Protein AF-A0A418B687-F1 (afdb_monomer)

Organism: Aphanomyces astaci (NCBI:txid112090)

pLDDT: mean 73.33, std 22.16, range [25.28, 97.5]

Solvent-accessible surface area (backbone atoms only — not comparable to full-atom values): 18758 Å² total; per-residue (Å²): 137,82,84,76,82,76,77,83,59,94,67,87,80,71,78,71,82,73,75,73,91,65,83,50,64,66,65,50,50,54,39,49,60,57,66,42,53,69,62,29,47,70,47,42,60,62,85,50,44,67,60,49,51,54,39,71,69,40,89,39,56,69,50,33,46,32,47,47,26,40,48,21,66,76,70,70,50,61,76,81,51,56,78,42,80,36,60,28,92,91,44,73,93,41,80,30,53,30,59,86,62,84,82,92,77,66,52,79,35,48,36,33,59,49,23,70,78,29,45,77,29,80,49,21,38,34,38,46,48,68,65,49,73,51,51,91,86,48,90,49,53,35,43,53,57,61,65,67,60,52,55,49,49,33,53,46,61,75,68,52,56,46,70,59,53,36,50,54,52,49,48,47,56,48,63,68,45,16,77,79,37,14,65,69,41,32,50,57,49,39,59,43,52,42,37,63,71,69,57,41,92,65,83,80,51,70,69,57,54,30,51,51,48,44,49,75,75,44,30,68,56,50,54,66,47,52,46,78,77,70,62,43,73,65,58,51,54,54,52,52,51,50,52,54,50,50,55,51,52,51,50,55,50,59,76,67,39,84,87,57,55,71,68,59,58,67,68,60,66,78,82,82,66,77,55,71,66,60,44,65,74,53,54,78,62,50,65,76,81,44,63,61,60,56,97,80,43,67,60,83,82,65,63,80,77,71,73,83,83,76,85,76,134

Nearest PDB structures (foldseek):
  3zuk-assembly2_B  TM=8.029E-01  e=4.687E-07  Mycobacterium tuberculosis H37Rv
  6xly-assembly1_A  TM=7.300E-01  e=4.687E-07  Mycobacterium tuberculosis H37Rv
  4cth-assembly1_A-2  TM=7.723E-01  e=1.741E-05  Homo sapiens
  6sh2-assembly1_AAA  TM=7.866E-01  e=3.516E-05  Homo sapiens
  3dwb-assembly1_A  TM=8.130E-01  e=3.045E-04  Homo sapiens

Foldseek 3Di:
DDPDPCPVDPPVPPPDDPPPPDCPPVLCLLLVLLVPQVVQQVCFCVLCVVLLVQLVPDPDLLSNLLSLLLCCLQPVQCLAFDFDFAQDPVGNVDTATATPDDDDDWDKDQLLVVCVLQCSHDRNSNVVSNVDDNHPPDPHIHTDDDVVCRNVRSVCSVPPDSVVSSVSSSVSVLLVCLLVHHPVSLVVNCVPCVCPVVVDPDGDDSSRSSVVVSCVPVVLVVLVVVCVVPPDPVNVVVVVVVVVVVVVVVLVCLVPDPVDDPVRSVPDDDDPDPDVVVCSVVPDPSCVVCVQVPPPDDRPSSPPPDDDDDDDD

Mean predicted aligned error: 12.96 Å

Radius of gyration: 24.86 Å; Cα contacts (8 Å, |Δi|>4): 267; chains: 1; bounding box: 64×50×71 Å

Secondary structure (DSSP, 8-state):
---------TTTT-------SS--HHHHHHHHHHH-HHHHHHHTTGGGHHHHHHHHT--SHHHHHHHHHHHHHHH---SS--EEEEE-SS-TTSEEEEES--SS--EEEEHHHHHHH-TTTTSHHHHHHHT---STT---EEEE--HHHHHHHHHHHHHS-HHHHHHHHHHHHHHHHGGGS-HHHHHHHHHHIIIIIS--SSPPPHHHHHHHHHHHHHHHHHHHHHHHHH--HHHHHHHHHHHHHHHHHHHHHHHH-TTS-HHHHHH-----SPPHHHHHHS---HHHH-GGGSTT---GGGGGG--------

Sequence (313 aa):
MGMECACKDTTCLLLRYSTPNTKVPKLTEFYDACMDTDTLDTLGLAPIEDHLKAICSANTTVEAIFRGATISKATGVPLFVELSPLPNAVNYTRTALLQEAAFSDNVPYPLSVANASYPLGLLGLPLQAFGFDVCEGSNIIVLLDDHYYLDFSEGCLRSMPVDVLKTMIEYKVLDFNARYLSTPFVKARSAFYDMVIEGLKELPSRATICRFQVETSIGELLGTYYPKEVWTADIAACAELLVLALKAAFKTGLESAGWLDDATRTNFQPPRAPHPLREILNPTPAAALYPSLTEHHLPTTLKVSQPPHTSQD

InterPro domains:
  IPR008753 Peptidase M13, N-terminal domain [PF05649] (140-267)
  IPR024079 Metallopeptidase, catalytic domain superfamily [G3DSA:3.40.390.10] (231-267)
  IPR042089 Peptidase M13, domain 2 [G3DSA:1.10.1380.10] (15-102)
  IPR042089 Peptidase M13, domain 2 [G3DSA:1.10.1380.10] (142-230)

Structure (mmCIF, N/CA/C/O backbone):
data_AF-A0A418B687-F1
#
_entry.id   AF-A0A418B687-F1
#
loop_
_atom_site.group_PDB
_atom_site.id
_atom_site.type_symbol
_atom_site.label_atom_id
_atom_site.label_alt_id
_atom_site.label_comp_id
_atom_site.label_asym_id
_atom_site.label_entity_id
_atom_site.label_seq_id
_atom_site.pdbx_PDB_ins_code
_atom_site.Cartn_x
_atom_site.Cartn_y
_atom_site.Cartn_z
_atom_site.occupancy
_atom_site.B_iso_or_equiv
_atom_site.auth_seq_id
_atom_site.auth_comp_id
_atom_site.auth_asym_id
_atom_site.auth_atom_id
_atom_site.pdbx_PDB_model_num
ATOM 1 N N . MET A 1 1 ? -28.042 -5.179 39.597 1.00 32.91 1 MET A N 1
ATOM 2 C CA . MET A 1 1 ? -28.876 -4.097 39.034 1.00 32.91 1 MET A CA 1
ATOM 3 C C . MET A 1 1 ? -28.370 -3.893 37.615 1.00 32.91 1 MET A C 1
ATOM 5 O O . MET A 1 1 ? -27.276 -3.378 37.446 1.00 32.91 1 MET A O 1
ATOM 9 N N . GLY A 1 2 ? -29.029 -4.528 36.643 1.00 28.75 2 GLY A N 1
ATOM 10 C CA . GLY A 1 2 ? -28.517 -4.672 35.278 1.00 28.75 2 GLY A CA 1
ATOM 11 C C . GLY A 1 2 ? -28.668 -3.384 34.476 1.00 28.75 2 GLY A C 1
ATOM 12 O O . GLY A 1 2 ? -29.746 -2.798 34.467 1.00 28.75 2 GLY A O 1
ATOM 13 N N . MET A 1 3 ? -27.597 -2.951 33.812 1.00 26.64 3 MET A N 1
ATOM 14 C CA . MET A 1 3 ? -27.676 -1.951 32.748 1.00 26.64 3 MET A CA 1
ATOM 15 C C . MET A 1 3 ? -28.031 -2.679 31.451 1.00 26.64 3 MET A C 1
ATOM 17 O O . MET A 1 3 ? -27.158 -3.148 30.727 1.00 26.64 3 MET A O 1
ATOM 21 N N . GLU A 1 4 ? -29.329 -2.806 31.182 1.00 25.53 4 GLU A N 1
ATOM 22 C CA . GLU A 1 4 ? -29.818 -3.030 29.822 1.00 25.53 4 GLU A CA 1
ATOM 23 C C . GLU A 1 4 ? -29.545 -1.753 29.017 1.00 25.53 4 GLU A C 1
ATOM 25 O O . GLU A 1 4 ? -30.217 -0.737 29.196 1.00 25.53 4 GLU A O 1
ATOM 30 N N . CYS A 1 5 ? -28.559 -1.792 28.118 1.00 26.84 5 CYS A N 1
ATOM 31 C CA . CYS A 1 5 ? -28.544 -0.876 26.981 1.00 26.84 5 CYS A CA 1
ATOM 32 C C . CYS A 1 5 ? -29.723 -1.264 26.086 1.00 26.84 5 CYS A C 1
ATOM 34 O O . CYS A 1 5 ? -29.631 -2.190 25.283 1.00 26.84 5 CYS A O 1
ATOM 36 N N . ALA A 1 6 ? -30.860 -0.600 26.271 1.00 31.31 6 ALA A N 1
ATOM 37 C CA . ALA A 1 6 ? -32.042 -0.797 25.450 1.00 31.31 6 ALA A CA 1
ATOM 38 C C . ALA A 1 6 ? -31.849 -0.166 24.057 1.00 31.31 6 ALA A C 1
ATOM 40 O O . ALA A 1 6 ? -32.504 0.811 23.717 1.00 31.31 6 ALA A O 1
ATOM 41 N N . CYS A 1 7 ? -31.002 -0.763 23.215 1.00 30.56 7 CYS A N 1
ATOM 42 C CA . CYS A 1 7 ? -31.186 -0.693 21.763 1.00 30.56 7 CYS A CA 1
ATOM 43 C C . CYS A 1 7 ? -32.326 -1.657 21.410 1.00 30.56 7 CYS A C 1
ATOM 45 O O . CYS A 1 7 ? -32.096 -2.789 20.994 1.00 30.56 7 CYS A O 1
ATOM 47 N N . LYS A 1 8 ? -33.567 -1.245 21.694 1.00 31.16 8 LYS A N 1
ATOM 48 C CA . LYS A 1 8 ? -34.760 -2.100 21.580 1.00 31.16 8 LYS A CA 1
ATOM 49 C C . LYS A 1 8 ? -35.385 -2.150 20.185 1.00 31.16 8 LYS A C 1
ATOM 51 O O . LYS A 1 8 ? -36.409 -2.802 20.033 1.00 31.16 8 LYS A O 1
ATOM 56 N N . ASP A 1 9 ? -34.760 -1.545 19.181 1.00 31.44 9 ASP A N 1
ATOM 57 C CA . ASP A 1 9 ? -35.203 -1.660 17.795 1.00 31.44 9 ASP A CA 1
ATOM 58 C C . ASP A 1 9 ? -34.081 -2.199 16.908 1.00 31.44 9 ASP A C 1
ATOM 60 O O . ASP A 1 9 ? -33.090 -1.532 16.614 1.00 31.44 9 ASP A O 1
ATOM 64 N N . THR A 1 10 ? -34.290 -3.416 16.413 1.00 32.34 10 THR A N 1
ATOM 65 C CA . THR A 1 10 ? -33.532 -4.106 15.353 1.00 32.34 10 THR A CA 1
ATOM 66 C C . THR A 1 10 ? -33.552 -3.381 13.993 1.00 32.34 10 THR A C 1
ATOM 68 O O . THR A 1 10 ? -33.194 -3.958 12.970 1.00 32.34 10 THR A O 1
ATOM 71 N N . THR A 1 11 ? -33.949 -2.109 13.956 1.00 30.12 11 THR A N 1
ATOM 72 C CA . THR A 1 11 ? -34.046 -1.276 12.749 1.00 30.12 11 THR A CA 1
ATOM 73 C C . THR A 1 11 ? -32.735 -0.538 12.436 1.00 30.12 11 THR A C 1
ATOM 75 O O . THR A 1 11 ? -32.597 0.061 11.369 1.00 30.12 11 THR A O 1
ATOM 78 N N . CYS A 1 12 ? -31.722 -0.631 13.304 1.00 31.03 12 CYS A N 1
ATOM 79 C CA . CYS A 1 12 ? -30.358 -0.173 13.024 1.00 31.03 12 CYS A CA 1
ATOM 80 C C . CYS A 1 12 ? -29.601 -1.172 12.138 1.00 31.03 12 CYS A C 1
ATOM 82 O O . CYS A 1 12 ? -28.657 -1.791 12.605 1.00 31.03 12 CYS A O 1
ATOM 84 N N . LEU A 1 13 ? -30.022 -1.371 10.885 1.00 28.59 13 LEU A N 1
ATOM 85 C CA . LEU A 1 13 ? -29.169 -1.932 9.813 1.00 28.59 13 LEU A CA 1
ATOM 86 C C . LEU A 1 13 ? -29.767 -1.787 8.402 1.00 28.59 13 LEU A C 1
ATOM 88 O O . LEU A 1 13 ? -29.311 -2.426 7.459 1.00 28.59 13 LEU A O 1
ATOM 92 N N . LEU A 1 14 ? -30.759 -0.913 8.220 1.00 26.50 14 LEU A N 1
ATOM 93 C CA . LEU A 1 14 ? -31.218 -0.493 6.895 1.00 26.50 14 LEU A CA 1
ATOM 94 C C . LEU A 1 14 ? -31.165 1.030 6.795 1.00 26.50 14 LEU A C 1
ATOM 96 O O . LEU A 1 14 ? -32.172 1.696 6.555 1.00 26.50 14 LEU A O 1
ATOM 100 N N . LEU A 1 15 ? -29.970 1.596 6.976 1.00 26.47 15 LEU A N 1
ATOM 101 C CA . LEU A 1 15 ? -29.717 2.958 6.526 1.00 26.47 15 LEU A CA 1
ATOM 102 C C . LEU A 1 15 ? -29.696 2.927 4.999 1.00 26.47 15 LEU A C 1
ATOM 104 O O . LEU A 1 15 ? -28.691 2.616 4.363 1.00 26.47 15 LEU A O 1
ATOM 108 N N . ARG A 1 16 ? -30.864 3.214 4.414 1.00 27.11 16 ARG A N 1
ATOM 109 C CA . ARG A 1 16 ? -30.972 3.689 3.037 1.00 27.11 16 ARG A CA 1
ATOM 110 C C . ARG A 1 16 ? -29.909 4.765 2.862 1.00 27.11 16 ARG A C 1
ATOM 112 O O . ARG A 1 16 ? -29.930 5.751 3.593 1.00 27.11 16 ARG A O 1
ATOM 119 N N . TYR A 1 17 ? -28.991 4.532 1.931 1.00 33.62 17 TYR A N 1
ATOM 120 C CA . TYR A 1 17 ? -27.972 5.483 1.517 1.00 33.62 17 TYR A CA 1
ATOM 121 C C . TYR A 1 17 ? -28.634 6.835 1.237 1.00 33.62 17 TYR A C 1
ATOM 123 O O . TYR A 1 17 ? -29.258 7.036 0.197 1.00 33.62 17 TYR A O 1
ATOM 131 N N . SER A 1 18 ? -28.534 7.742 2.206 1.00 29.67 18 SER A N 1
ATOM 132 C CA . SER A 1 18 ? -28.733 9.161 1.980 1.00 29.67 18 SER A CA 1
ATOM 133 C C . SER A 1 18 ? -27.598 9.574 1.058 1.00 29.67 18 SER A C 1
ATOM 135 O O . SER A 1 18 ? -26.435 9.569 1.457 1.00 29.67 18 SER A O 1
ATOM 137 N N . THR A 1 19 ? -27.912 9.834 -0.209 1.00 30.39 19 THR A N 1
ATOM 138 C CA . THR A 1 19 ? -27.014 10.573 -1.092 1.00 30.39 19 THR A CA 1
ATOM 139 C C . THR A 1 19 ? -26.719 11.903 -0.399 1.00 30.39 19 THR A C 1
ATOM 141 O O . THR A 1 19 ? -27.671 12.665 -0.197 1.00 30.39 19 THR A O 1
ATOM 144 N N . PRO A 1 20 ? -25.467 12.195 -0.003 1.00 40.59 20 PRO A N 1
ATOM 145 C CA . PRO A 1 20 ? -25.157 13.445 0.672 1.00 40.59 20 PRO A CA 1
ATOM 146 C C . PRO A 1 20 ? -25.507 14.587 -0.282 1.00 40.59 20 PRO A C 1
ATOM 148 O O . PRO A 1 20 ? -24.874 14.754 -1.321 1.00 40.59 20 PRO A O 1
ATOM 151 N N . ASN A 1 21 ? -26.543 15.363 0.039 1.00 35.88 21 ASN A N 1
ATOM 152 C CA . ASN A 1 21 ? -26.942 16.530 -0.755 1.00 35.88 21 ASN A CA 1
ATOM 153 C C . ASN A 1 21 ? -26.096 17.774 -0.416 1.00 35.88 21 ASN A C 1
ATOM 155 O O . ASN A 1 21 ? -26.491 18.916 -0.634 1.00 35.88 21 ASN A O 1
ATOM 159 N N . THR A 1 22 ? -24.902 17.548 0.118 1.00 42.94 22 THR A N 1
ATOM 160 C CA . THR A 1 22 ? -23.839 18.522 0.325 1.00 42.94 22 THR A CA 1
ATOM 161 C C . THR A 1 22 ? -22.682 18.061 -0.543 1.00 42.94 22 THR A C 1
ATOM 163 O O . THR A 1 22 ? -21.876 17.227 -0.142 1.00 42.94 22 THR A O 1
ATOM 166 N N . LYS A 1 23 ? -22.624 18.574 -1.779 1.00 46.78 23 LYS A N 1
ATOM 167 C CA . LYS A 1 23 ? -21.491 18.345 -2.680 1.00 46.78 23 LYS A CA 1
ATOM 168 C C . LYS A 1 23 ? -20.221 18.799 -1.969 1.00 46.78 23 LYS A C 1
ATOM 170 O O . LYS A 1 23 ? -19.967 19.995 -1.864 1.00 46.78 23 LYS A O 1
ATOM 175 N N . VAL A 1 24 ? -19.438 17.850 -1.472 1.00 64.69 24 VAL A N 1
ATOM 176 C CA . VAL A 1 24 ? -18.034 18.071 -1.139 1.00 64.69 24 VAL A CA 1
ATOM 177 C C . VAL A 1 24 ? -17.304 17.880 -2.460 1.00 64.69 24 VAL A C 1
ATOM 179 O O . VAL A 1 24 ? -17.151 16.723 -2.869 1.00 64.69 24 VAL A O 1
ATOM 182 N N . PRO A 1 25 ? -16.932 18.962 -3.173 1.00 68.75 25 PRO A N 1
ATOM 183 C CA . PRO A 1 25 ? -16.649 18.878 -4.606 1.00 68.75 25 PRO A CA 1
ATOM 184 C C . PRO A 1 25 ? -15.595 17.817 -4.918 1.00 68.75 25 PRO A C 1
ATOM 186 O O . PRO A 1 25 ? -15.846 16.923 -5.706 1.00 68.75 25 PRO A O 1
ATOM 189 N N . LYS A 1 26 ? -14.513 17.771 -4.136 1.00 75.62 26 LYS A N 1
ATOM 190 C CA . LYS A 1 26 ? -13.405 16.822 -4.324 1.00 75.62 26 LYS A CA 1
ATOM 191 C C . LYS A 1 26 ? -13.723 15.361 -4.013 1.00 75.62 26 LYS A C 1
ATOM 193 O O . LYS A 1 26 ? -13.209 14.488 -4.697 1.00 75.62 26 LYS A O 1
ATOM 198 N N . LEU A 1 27 ? -14.532 15.077 -2.984 1.00 81.38 27 LEU A N 1
ATOM 199 C CA . LEU A 1 27 ? -14.950 13.694 -2.694 1.00 81.38 27 LEU A CA 1
ATOM 200 C C . LEU A 1 27 ? -15.840 13.174 -3.824 1.00 81.38 27 LEU A C 1
ATOM 202 O O . LEU A 1 27 ? -15.701 12.031 -4.248 1.00 81.38 27 LEU A O 1
ATOM 206 N N . THR A 1 28 ? -16.732 14.041 -4.309 1.00 82.69 28 THR A N 1
ATOM 207 C CA . THR A 1 28 ? -17.665 13.723 -5.393 1.00 82.69 28 THR A CA 1
ATOM 208 C C . THR A 1 28 ? -16.907 13.551 -6.706 1.00 82.69 28 THR A C 1
ATOM 210 O O . THR A 1 28 ? -17.025 12.511 -7.330 1.00 82.69 28 THR A O 1
ATOM 213 N N . GLU A 1 29 ? -16.040 14.499 -7.065 1.00 87.62 29 GLU A N 1
ATOM 214 C CA . GLU A 1 29 ? -15.184 14.439 -8.257 1.00 87.62 29 GLU A CA 1
ATOM 215 C C . GLU A 1 29 ? -14.291 13.194 -8.270 1.00 87.62 29 GLU A C 1
ATOM 217 O O . GLU A 1 29 ? -14.196 12.525 -9.295 1.00 87.62 29 GLU A O 1
ATOM 222 N N . PHE A 1 30 ? -13.660 12.846 -7.141 1.00 87.38 30 PHE A N 1
ATOM 223 C CA . PHE A 1 30 ? -12.819 11.651 -7.055 1.00 87.38 30 PHE A CA 1
ATOM 224 C C . PHE A 1 30 ? -13.638 10.364 -7.220 1.00 87.38 30 PHE A C 1
ATOM 226 O O . PHE A 1 30 ? -13.237 9.458 -7.952 1.00 87.38 30 PHE A O 1
ATOM 233 N N . TYR A 1 31 ? -14.802 10.281 -6.567 1.00 89.62 31 TYR A N 1
ATOM 234 C CA . TYR A 1 31 ? -15.695 9.135 -6.714 1.00 89.62 31 TYR A CA 1
ATOM 235 C C . TYR A 1 31 ? -16.234 9.018 -8.146 1.00 89.62 31 TYR A C 1
ATOM 237 O O . TYR A 1 31 ? -16.200 7.931 -8.719 1.00 89.62 31 TYR A O 1
ATOM 245 N N . ASP A 1 32 ? -16.674 10.126 -8.741 1.00 92.38 32 ASP A N 1
ATOM 246 C CA . ASP A 1 32 ? -17.221 10.176 -10.098 1.00 92.38 32 ASP A CA 1
ATOM 247 C C . ASP A 1 32 ? -16.156 9.820 -11.145 1.00 92.38 32 ASP A C 1
ATOM 249 O O . ASP A 1 32 ? -16.437 9.038 -12.051 1.00 92.38 32 ASP A O 1
ATOM 253 N N . ALA A 1 33 ? -14.912 10.284 -10.973 1.00 91.69 33 ALA A N 1
ATOM 254 C CA . ALA A 1 33 ? -13.783 9.884 -11.816 1.00 91.69 33 ALA A CA 1
ATOM 255 C C . ALA A 1 33 ? -13.507 8.375 -11.735 1.00 91.69 33 ALA A C 1
ATOM 257 O O . ALA A 1 33 ? -13.193 7.743 -12.741 1.00 91.69 33 ALA A O 1
ATOM 258 N N . CYS A 1 34 ? -13.664 7.770 -10.554 1.00 93.06 34 CYS A N 1
ATOM 259 C CA . CYS A 1 34 ? -13.617 6.318 -10.442 1.00 93.06 34 CYS A CA 1
ATOM 260 C C . CYS A 1 34 ? -14.836 5.658 -11.105 1.00 93.06 34 CYS A C 1
ATOM 262 O O . CYS A 1 34 ? -14.704 4.593 -11.700 1.00 93.06 34 CYS A O 1
ATOM 264 N N . MET A 1 35 ? -16.031 6.233 -11.038 1.00 94.38 35 MET A N 1
ATOM 265 C CA . MET A 1 35 ? -17.219 5.625 -11.644 1.00 94.38 35 MET A CA 1
ATOM 266 C C . MET A 1 35 ? -17.221 5.672 -13.181 1.00 94.38 35 MET A C 1
ATOM 268 O O . MET A 1 35 ? -17.840 4.799 -13.790 1.00 94.38 35 MET A O 1
ATOM 272 N N . ASP A 1 36 ? -16.520 6.628 -13.799 1.00 95.56 36 ASP A N 1
ATOM 273 C CA . ASP A 1 36 ? -16.405 6.791 -15.255 1.00 95.56 36 ASP A CA 1
ATOM 274 C C . ASP A 1 36 ? -15.486 5.734 -15.902 1.00 95.56 36 ASP A C 1
ATOM 276 O O . ASP A 1 36 ? -14.316 5.963 -16.223 1.00 95.56 36 ASP A O 1
ATOM 280 N N . THR A 1 37 ? -16.023 4.526 -16.084 1.00 95.31 37 THR A N 1
ATOM 281 C CA . THR A 1 37 ? -15.293 3.422 -16.720 1.00 95.31 37 THR A CA 1
ATOM 282 C C . THR A 1 37 ? -15.051 3.638 -18.206 1.00 95.31 37 THR A C 1
ATOM 284 O O . THR A 1 37 ? -14.077 3.100 -18.716 1.00 95.31 37 THR A O 1
ATOM 287 N N . ASP A 1 38 ? -15.881 4.422 -18.896 1.00 97.06 38 ASP A N 1
ATOM 288 C CA . ASP A 1 38 ? -15.735 4.656 -20.337 1.00 97.06 38 ASP A CA 1
ATOM 289 C C . ASP A 1 38 ? -14.466 5.471 -20.622 1.00 97.06 38 ASP A C 1
ATOM 291 O O . ASP A 1 38 ? -13.666 5.115 -21.497 1.00 97.06 38 ASP A O 1
ATOM 295 N N . THR A 1 39 ? -14.222 6.519 -19.827 1.00 95.56 39 THR A N 1
ATOM 296 C CA . THR A 1 39 ? -12.973 7.288 -19.897 1.00 95.56 39 THR A CA 1
ATOM 297 C C . THR A 1 39 ? -11.771 6.428 -19.510 1.00 95.56 39 THR A C 1
ATOM 299 O O . THR A 1 39 ? -10.759 6.433 -20.213 1.00 95.56 39 THR A O 1
ATOM 302 N N . LEU A 1 40 ? -11.865 5.641 -18.433 1.00 94.62 40 LEU A N 1
ATOM 303 C CA . LEU A 1 40 ? -10.762 4.776 -17.992 1.00 94.62 40 LEU A CA 1
ATOM 304 C C . LEU A 1 40 ? -10.425 3.677 -19.006 1.00 94.62 40 LEU A C 1
ATOM 306 O O . LEU A 1 40 ? -9.250 3.398 -19.244 1.00 94.62 40 LEU A O 1
ATOM 310 N N . ASP A 1 41 ? -11.437 3.084 -19.637 1.00 96.62 41 ASP A N 1
ATOM 311 C CA . ASP A 1 41 ? -11.266 2.085 -20.691 1.00 96.62 41 ASP A CA 1
ATOM 312 C C . ASP A 1 41 ? -10.654 2.698 -21.952 1.00 96.62 41 ASP A C 1
ATOM 314 O O . ASP A 1 41 ? -9.801 2.070 -22.581 1.00 96.62 41 ASP A O 1
ATOM 318 N N . THR A 1 42 ? -11.010 3.947 -22.268 1.00 97.50 42 THR A N 1
ATOM 319 C CA . THR A 1 42 ? -10.399 4.713 -23.363 1.00 97.50 42 THR A CA 1
ATOM 320 C C . THR A 1 42 ? -8.926 5.028 -23.090 1.00 97.50 42 THR A C 1
ATOM 322 O O . THR A 1 42 ? -8.096 4.925 -23.993 1.00 97.50 42 THR A O 1
ATOM 325 N N . LEU A 1 43 ? -8.578 5.397 -21.853 1.00 95.44 43 LEU A N 1
ATOM 326 C CA . LEU A 1 43 ? -7.204 5.734 -21.467 1.00 95.44 43 LEU A CA 1
ATOM 327 C C . LEU A 1 43 ? -6.300 4.501 -21.336 1.00 95.44 43 LEU A C 1
ATOM 329 O O . LEU A 1 43 ? -5.102 4.582 -21.617 1.00 95.44 43 LEU A O 1
ATOM 333 N N . GLY A 1 44 ? -6.843 3.357 -20.914 1.00 94.25 44 GLY A N 1
ATOM 334 C CA . GLY A 1 44 ? -6.085 2.116 -20.784 1.00 94.25 44 GLY A CA 1
ATOM 335 C C . GLY A 1 44 ? -4.863 2.270 -19.874 1.00 94.25 44 GLY A C 1
ATOM 336 O O . GLY A 1 44 ? -4.998 2.526 -18.681 1.00 94.25 44 GLY A O 1
ATOM 337 N N . LEU A 1 45 ? -3.666 2.095 -20.445 1.00 93.19 45 LEU A N 1
ATOM 338 C CA . LEU A 1 45 ? -2.374 2.221 -19.752 1.00 93.19 45 LEU A CA 1
ATOM 339 C C . LEU A 1 45 ? -1.740 3.613 -19.843 1.00 93.19 45 LEU A C 1
ATOM 341 O O . LEU A 1 45 ? -0.732 3.851 -19.174 1.00 93.19 45 LEU A O 1
ATOM 345 N N . ALA A 1 46 ? -2.305 4.524 -20.641 1.00 95.50 46 ALA A N 1
ATOM 346 C CA . ALA A 1 46 ? -1.717 5.837 -20.900 1.00 95.50 46 ALA A CA 1
ATOM 347 C C . ALA A 1 46 ? -1.292 6.596 -19.622 1.00 95.50 46 ALA A C 1
ATOM 349 O O . ALA A 1 46 ? -0.197 7.160 -19.629 1.00 95.50 46 ALA A O 1
ATOM 350 N N . PRO A 1 47 ? -2.046 6.565 -18.496 1.00 91.94 47 PRO A N 1
ATOM 351 C CA . PRO A 1 47 ? -1.660 7.288 -17.279 1.00 91.94 47 PRO A CA 1
ATOM 352 C C . PRO A 1 47 ? -0.331 6.854 -16.644 1.00 91.94 47 PRO A C 1
ATOM 354 O O . PRO A 1 47 ? 0.257 7.625 -15.889 1.00 91.94 47 PRO A O 1
ATOM 357 N N . ILE A 1 48 ? 0.141 5.632 -16.916 1.00 92.62 48 ILE A N 1
ATOM 358 C CA . ILE A 1 48 ? 1.386 5.089 -16.346 1.00 92.62 48 ILE A CA 1
ATOM 359 C C . ILE A 1 48 ? 2.413 4.698 -17.410 1.00 92.62 48 ILE A C 1
ATOM 361 O O . ILE A 1 48 ? 3.490 4.211 -17.072 1.00 92.62 48 ILE A O 1
ATOM 365 N N . GLU A 1 49 ? 2.117 4.913 -18.691 1.00 94.06 49 GLU A N 1
ATOM 366 C CA . GLU A 1 49 ? 2.948 4.442 -19.800 1.00 94.06 49 GLU A CA 1
ATOM 367 C C . GLU A 1 49 ? 4.378 4.999 -19.731 1.00 94.06 49 GLU A C 1
ATOM 369 O O . GLU A 1 49 ? 5.345 4.267 -19.942 1.00 94.06 49 GLU A O 1
ATOM 374 N N . ASP A 1 50 ? 4.532 6.269 -19.354 1.00 95.00 50 ASP A N 1
ATOM 375 C CA . ASP A 1 50 ? 5.845 6.898 -19.196 1.00 95.00 50 ASP A CA 1
ATOM 376 C C . ASP A 1 50 ? 6.649 6.296 -18.036 1.00 95.00 50 ASP A C 1
ATOM 378 O O . ASP A 1 50 ? 7.871 6.149 -18.134 1.00 95.00 50 ASP A O 1
ATOM 382 N N . HIS A 1 51 ? 5.981 5.882 -16.955 1.00 93.38 51 HIS A N 1
ATOM 383 C CA . HIS A 1 51 ? 6.624 5.172 -15.850 1.00 93.38 51 HIS A CA 1
ATOM 384 C C . HIS A 1 51 ? 7.123 3.794 -16.294 1.00 93.38 51 HIS A C 1
ATOM 386 O O . HIS A 1 51 ? 8.265 3.435 -16.000 1.00 93.38 51 HIS A O 1
ATOM 392 N N . LEU A 1 52 ? 6.313 3.059 -17.060 1.00 94.62 52 LEU A N 1
ATOM 393 C CA . LEU A 1 52 ? 6.699 1.760 -17.614 1.00 94.62 52 LEU A CA 1
ATOM 394 C C . LEU A 1 52 ? 7.886 1.907 -18.576 1.00 94.62 52 LEU A C 1
ATOM 396 O O . LEU A 1 52 ? 8.906 1.243 -18.403 1.00 94.62 52 LEU A O 1
ATOM 400 N N . LYS A 1 53 ? 7.827 2.865 -19.512 1.00 95.75 53 LYS A N 1
ATOM 401 C CA . LYS A 1 53 ? 8.940 3.178 -20.429 1.00 95.75 53 LYS A CA 1
ATOM 402 C C . LYS A 1 53 ? 10.220 3.535 -19.680 1.00 95.75 53 LYS A C 1
ATOM 404 O O . LYS A 1 53 ? 11.299 3.068 -20.054 1.00 95.75 53 LYS A O 1
ATOM 409 N N . ALA A 1 54 ? 10.116 4.331 -18.613 1.00 94.56 54 ALA A N 1
ATOM 410 C CA . ALA A 1 54 ? 11.261 4.669 -17.781 1.00 94.56 54 ALA A CA 1
ATOM 411 C C . ALA A 1 54 ? 11.901 3.403 -17.191 1.00 94.56 54 ALA A C 1
ATOM 413 O O . ALA A 1 54 ? 13.109 3.225 -17.347 1.00 94.56 54 ALA A O 1
ATOM 414 N N . ILE A 1 55 ? 11.115 2.500 -16.597 1.00 94.06 55 ILE A N 1
ATOM 415 C CA . ILE A 1 55 ? 11.614 1.228 -16.044 1.00 94.06 55 ILE A CA 1
ATOM 416 C C . ILE A 1 55 ? 12.274 0.377 -17.135 1.00 94.06 55 ILE A C 1
ATOM 418 O O . ILE A 1 55 ? 13.407 -0.077 -16.962 1.00 94.06 55 ILE A O 1
ATOM 422 N N . CYS A 1 56 ? 11.616 0.210 -18.287 1.00 94.44 56 CYS A N 1
ATOM 423 C CA . CYS A 1 56 ? 12.136 -0.592 -19.395 1.00 94.44 56 CYS A CA 1
ATOM 424 C C . CYS A 1 56 ? 13.469 -0.059 -19.941 1.00 94.44 56 CYS A C 1
ATOM 426 O O . CYS A 1 56 ? 14.303 -0.853 -20.379 1.00 94.44 56 CYS A O 1
ATOM 428 N N . SER A 1 57 ? 13.689 1.259 -19.891 1.00 95.81 57 SER A N 1
ATOM 429 C CA . SER A 1 57 ? 14.922 1.897 -20.372 1.00 95.81 57 SER A CA 1
ATOM 430 C C . SER A 1 57 ? 16.139 1.714 -19.457 1.00 95.81 57 SER A C 1
ATOM 432 O O . SER A 1 57 ? 17.250 2.043 -19.867 1.00 95.81 57 SER A O 1
ATOM 434 N N . ALA A 1 58 ? 15.955 1.185 -18.241 1.00 95.94 58 ALA A N 1
ATOM 435 C CA . ALA A 1 58 ? 17.059 0.950 -17.321 1.00 95.94 58 ALA A CA 1
ATOM 436 C C . ALA A 1 58 ? 18.007 -0.145 -17.836 1.00 95.94 58 ALA A C 1
ATOM 438 O O . ALA A 1 58 ? 17.565 -1.242 -18.194 1.00 95.94 58 ALA A O 1
ATOM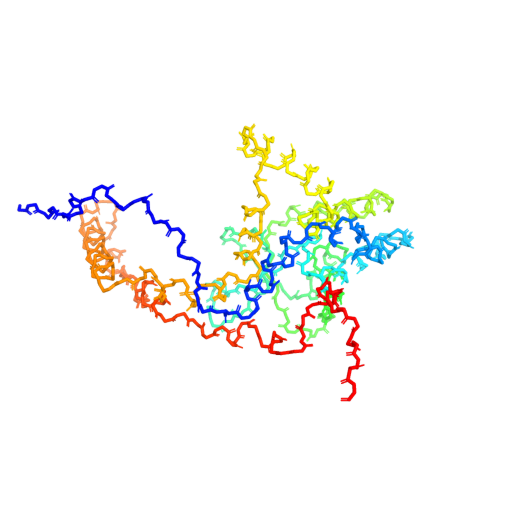 439 N N . ASN A 1 59 ? 19.311 0.146 -17.817 1.00 95.25 59 ASN A N 1
ATOM 440 C CA . ASN A 1 59 ? 20.368 -0.777 -18.251 1.00 95.25 59 ASN A CA 1
ATOM 441 C C . ASN A 1 59 ? 21.160 -1.375 -17.083 1.00 95.25 59 ASN A C 1
ATOM 443 O O . ASN A 1 59 ? 21.928 -2.316 -17.267 1.00 95.25 59 ASN A O 1
ATOM 447 N N . THR A 1 60 ? 20.998 -0.828 -15.879 1.00 95.38 60 THR A N 1
ATOM 448 C CA . THR A 1 60 ? 21.706 -1.282 -14.677 1.00 95.38 60 THR A CA 1
ATOM 449 C C . THR A 1 60 ? 20.753 -1.416 -13.497 1.00 95.38 60 THR A C 1
ATOM 451 O O . THR A 1 60 ? 19.715 -0.755 -13.447 1.00 95.38 60 THR A O 1
ATOM 454 N N . THR A 1 61 ? 21.128 -2.238 -12.515 1.00 93.12 61 THR A N 1
ATOM 455 C CA . THR A 1 61 ? 20.407 -2.375 -11.240 1.00 93.12 61 THR A CA 1
ATOM 456 C C . THR A 1 61 ? 20.204 -1.022 -10.559 1.00 93.12 61 THR A C 1
ATOM 458 O O . THR A 1 61 ? 19.091 -0.696 -10.161 1.00 93.12 61 THR A O 1
ATOM 461 N N . VAL A 1 62 ? 21.257 -0.201 -10.488 1.00 93.25 62 VAL A N 1
ATOM 462 C CA . VAL A 1 62 ? 21.211 1.140 -9.879 1.00 93.25 62 VAL A CA 1
ATOM 463 C C . VAL A 1 62 ? 20.181 2.025 -10.578 1.00 93.25 62 VAL A C 1
ATOM 465 O O . VAL A 1 62 ? 19.353 2.655 -9.925 1.00 93.25 62 VAL A O 1
ATOM 468 N N . GLU A 1 63 ? 20.200 2.040 -11.911 1.00 94.00 63 GLU A N 1
ATOM 469 C CA . GLU A 1 63 ? 19.262 2.828 -12.704 1.00 94.00 63 GLU A CA 1
ATOM 470 C C . GLU A 1 63 ? 17.815 2.348 -12.523 1.00 94.00 63 GLU A C 1
ATOM 472 O O . GLU A 1 63 ? 16.915 3.171 -12.361 1.00 94.00 63 GLU A O 1
ATOM 477 N N . ALA A 1 64 ? 17.585 1.031 -12.501 1.00 93.62 64 ALA A N 1
ATOM 478 C CA . ALA A 1 64 ? 16.258 0.460 -12.288 1.00 93.62 64 ALA A CA 1
ATOM 479 C C . ALA A 1 64 ? 15.691 0.848 -10.912 1.00 93.62 64 ALA A C 1
ATOM 481 O O . ALA A 1 64 ? 14.550 1.308 -10.825 1.00 93.62 64 ALA A O 1
ATOM 482 N N . ILE A 1 65 ? 16.502 0.743 -9.853 1.00 91.56 65 ILE A N 1
ATOM 483 C CA . ILE A 1 65 ? 16.111 1.123 -8.486 1.00 91.56 65 ILE A CA 1
ATOM 484 C C . ILE A 1 65 ? 15.817 2.620 -8.407 1.00 91.56 65 ILE A C 1
ATOM 486 O O . ILE A 1 65 ? 14.761 3.012 -7.914 1.00 91.56 65 ILE A O 1
ATOM 490 N N . PHE A 1 66 ? 16.706 3.462 -8.936 1.00 90.44 66 PHE A N 1
ATOM 491 C CA . PHE A 1 66 ? 16.542 4.914 -8.873 1.00 90.44 66 PHE A CA 1
ATOM 492 C C . PHE A 1 66 ? 15.294 5.389 -9.634 1.00 90.44 66 PHE A C 1
ATOM 494 O O . PHE A 1 66 ? 14.543 6.241 -9.149 1.00 90.44 66 PHE A O 1
ATOM 501 N N . ARG A 1 67 ? 15.024 4.808 -10.811 1.00 92.00 67 ARG A N 1
ATOM 502 C CA . ARG A 1 67 ? 13.810 5.099 -11.589 1.00 92.00 67 ARG A CA 1
ATOM 503 C C . ARG A 1 67 ? 12.555 4.631 -10.864 1.00 92.00 67 ARG A C 1
ATOM 505 O O . ARG A 1 67 ? 11.611 5.409 -10.763 1.00 92.00 67 ARG A O 1
ATOM 512 N N . GLY A 1 68 ? 12.560 3.420 -10.303 1.00 90.31 68 GLY A N 1
ATOM 513 C CA . GLY A 1 68 ? 11.465 2.945 -9.460 1.00 90.31 68 GLY A CA 1
ATOM 514 C C . GLY A 1 68 ? 11.220 3.888 -8.276 1.00 90.31 68 GLY A C 1
ATOM 515 O O . GLY A 1 68 ? 10.107 4.351 -8.080 1.00 90.31 68 GLY A O 1
ATOM 516 N N . ALA A 1 69 ? 12.257 4.290 -7.543 1.00 88.06 69 ALA A N 1
ATOM 517 C CA . ALA A 1 69 ? 12.098 5.187 -6.401 1.00 88.06 69 ALA A CA 1
ATOM 518 C C . ALA A 1 69 ? 11.605 6.587 -6.811 1.00 88.06 69 ALA A C 1
ATOM 520 O O . ALA A 1 69 ? 10.805 7.201 -6.108 1.00 88.06 69 ALA A O 1
ATOM 521 N N . THR A 1 70 ? 12.003 7.072 -7.990 1.00 88.56 70 THR A N 1
ATOM 522 C CA . THR A 1 70 ? 11.463 8.312 -8.568 1.00 88.56 70 THR A CA 1
ATOM 523 C C . THR A 1 70 ? 9.971 8.180 -8.885 1.00 88.56 70 THR A C 1
ATOM 525 O O . THR A 1 70 ? 9.202 9.102 -8.612 1.00 88.56 70 THR A O 1
ATOM 528 N N . ILE A 1 71 ? 9.540 7.028 -9.411 1.00 88.88 71 ILE A N 1
ATOM 529 C CA . ILE A 1 71 ? 8.117 6.723 -9.620 1.00 88.88 71 ILE A CA 1
ATOM 530 C C . ILE A 1 71 ? 7.393 6.690 -8.274 1.00 88.88 71 ILE A C 1
ATOM 532 O O . ILE A 1 71 ? 6.374 7.361 -8.135 1.00 88.88 71 ILE A O 1
ATOM 536 N N . SER A 1 72 ? 7.937 6.004 -7.263 1.00 85.19 72 SER A N 1
ATOM 537 C CA . SER A 1 72 ? 7.391 5.993 -5.900 1.00 85.19 72 SER A CA 1
ATOM 538 C C . SER A 1 72 ? 7.204 7.397 -5.340 1.00 85.19 72 SER A C 1
ATOM 540 O O . SER A 1 72 ? 6.139 7.714 -4.823 1.00 85.19 72 SER A O 1
ATOM 542 N N . LYS A 1 73 ? 8.192 8.277 -5.513 1.00 83.19 73 LYS A N 1
ATOM 543 C CA . LYS A 1 73 ? 8.094 9.679 -5.101 1.00 83.19 73 LYS A CA 1
ATOM 544 C C . LYS A 1 73 ? 6.983 10.433 -5.833 1.00 83.19 73 LYS A C 1
ATOM 546 O O . LYS A 1 73 ? 6.287 11.233 -5.217 1.00 83.19 73 LYS A O 1
ATOM 551 N N . ALA A 1 74 ? 6.837 10.213 -7.138 1.00 82.25 74 ALA A N 1
ATOM 552 C CA . ALA A 1 74 ? 5.863 10.926 -7.963 1.00 82.25 74 ALA A CA 1
ATOM 553 C C . ALA A 1 74 ? 4.418 10.445 -7.748 1.00 82.25 74 ALA A C 1
ATOM 555 O O . ALA A 1 74 ? 3.482 11.224 -7.915 1.00 82.25 74 ALA A O 1
ATOM 556 N N . THR A 1 75 ? 4.242 9.170 -7.404 1.00 76.00 75 THR A N 1
ATOM 557 C CA . THR A 1 75 ? 2.935 8.490 -7.401 1.00 76.00 75 THR A CA 1
ATOM 558 C C . THR A 1 75 ? 2.463 8.060 -6.015 1.00 76.00 75 THR A C 1
ATOM 560 O O . THR A 1 75 ? 1.286 7.762 -5.847 1.00 76.00 75 THR A O 1
ATOM 563 N N . GLY A 1 76 ? 3.360 8.003 -5.029 1.00 74.88 76 GLY A N 1
ATOM 564 C CA . GLY A 1 76 ? 3.090 7.435 -3.709 1.00 74.88 76 GLY A CA 1
ATOM 565 C C . GLY A 1 76 ? 3.118 5.902 -3.660 1.00 74.88 76 GLY A C 1
ATOM 566 O O . GLY A 1 76 ? 2.872 5.343 -2.599 1.00 74.88 76 GLY A O 1
ATOM 567 N N . VAL A 1 77 ? 3.425 5.201 -4.764 1.00 74.00 77 VAL A N 1
ATOM 568 C CA . VAL A 1 77 ? 3.493 3.727 -4.780 1.00 74.00 77 VAL A CA 1
ATOM 569 C C . VAL A 1 77 ? 4.744 3.228 -4.043 1.00 74.00 77 VAL A C 1
ATOM 571 O O . VAL A 1 77 ? 5.850 3.514 -4.510 1.00 74.00 77 VAL A O 1
ATOM 574 N N . PRO A 1 78 ? 4.643 2.410 -2.980 1.00 71.19 78 PRO A N 1
ATOM 575 C CA . PRO A 1 78 ? 5.809 1.826 -2.317 1.00 71.19 78 PRO A CA 1
ATOM 576 C C . PRO A 1 78 ? 6.376 0.648 -3.134 1.00 71.19 78 PRO A C 1
ATOM 578 O O . PRO A 1 78 ? 6.027 -0.517 -2.943 1.00 71.19 78 PRO A O 1
ATOM 581 N N . LEU A 1 79 ? 7.266 0.931 -4.093 1.00 74.50 79 LEU A N 1
ATOM 582 C CA . LEU A 1 79 ? 7.832 -0.102 -4.979 1.00 74.50 79 LEU A CA 1
ATOM 583 C C . LEU A 1 79 ? 8.916 -0.941 -4.293 1.00 74.50 79 LEU A C 1
ATOM 585 O O . LEU A 1 79 ? 9.073 -2.126 -4.595 1.00 74.50 79 LEU A O 1
ATOM 589 N N . PHE A 1 80 ? 9.624 -0.356 -3.331 1.00 68.06 80 PHE A N 1
ATOM 590 C CA . PHE A 1 80 ? 10.694 -1.026 -2.589 1.00 68.06 80 PHE A CA 1
ATOM 591 C C . PHE A 1 80 ? 10.404 -1.039 -1.092 1.00 68.06 80 PHE A C 1
ATOM 593 O O . PHE A 1 80 ? 10.417 -2.109 -0.493 1.00 68.06 80 PHE A O 1
ATOM 600 N N . VAL A 1 81 ? 10.077 0.126 -0.526 1.00 62.69 81 VAL A N 1
ATOM 601 C CA . VAL A 1 81 ? 9.779 0.325 0.897 1.00 62.69 81 VAL A CA 1
ATOM 602 C C . VAL A 1 81 ? 8.567 1.218 1.045 1.00 62.69 81 VAL A C 1
ATOM 604 O O . VAL A 1 81 ? 8.450 2.221 0.337 1.00 62.69 81 VAL A O 1
ATOM 607 N N . GLU A 1 82 ? 7.719 0.883 2.006 1.00 58.53 82 GLU A N 1
ATOM 608 C CA . GLU A 1 82 ? 6.787 1.830 2.597 1.00 58.53 82 GLU A CA 1
ATOM 609 C C . GLU A 1 82 ? 7.512 2.588 3.714 1.00 58.53 82 GLU A C 1
ATOM 611 O O . GLU A 1 82 ? 7.891 2.020 4.741 1.00 58.53 82 GLU A O 1
ATOM 616 N N . LEU A 1 83 ? 7.826 3.856 3.442 1.00 58.88 83 LEU A N 1
ATOM 617 C CA . LEU A 1 83 ? 8.480 4.746 4.395 1.00 58.88 83 LEU A CA 1
ATOM 618 C C . LEU A 1 83 ? 7.399 5.497 5.159 1.00 58.88 83 LEU A C 1
ATOM 620 O O . LEU A 1 83 ? 6.780 6.416 4.621 1.00 58.88 83 LEU A O 1
ATOM 624 N N . SER A 1 84 ? 7.219 5.131 6.421 1.00 56.56 84 SER A N 1
ATOM 625 C CA . SER A 1 84 ? 6.200 5.716 7.280 1.00 56.56 84 SER A CA 1
ATOM 626 C C . SER A 1 84 ? 6.859 6.641 8.303 1.00 56.56 84 SER A C 1
ATOM 628 O O . SER A 1 84 ? 7.694 6.196 9.100 1.00 56.56 84 SER A O 1
ATOM 630 N N . PRO A 1 85 ? 6.536 7.949 8.311 1.00 58.06 85 PRO A N 1
ATOM 631 C CA . PRO A 1 85 ? 6.965 8.824 9.388 1.00 58.06 85 PRO A CA 1
ATOM 632 C C . PRO A 1 85 ? 6.229 8.399 10.657 1.00 58.06 85 PRO A C 1
ATOM 634 O O . PRO A 1 85 ? 5.010 8.525 10.752 1.00 58.06 85 PRO A O 1
ATOM 637 N N . LEU A 1 86 ? 6.970 7.906 11.644 1.00 51.56 86 LEU A N 1
ATOM 638 C CA . LEU A 1 86 ? 6.398 7.467 12.909 1.00 51.56 86 LEU A CA 1
ATOM 639 C C . LEU A 1 86 ? 6.993 8.273 14.072 1.00 51.56 86 LEU A C 1
ATOM 641 O O . LEU A 1 86 ? 8.159 8.692 14.018 1.00 51.56 86 LEU A O 1
ATOM 645 N N . PRO A 1 87 ? 6.206 8.536 15.134 1.00 48.69 87 PRO A N 1
ATOM 646 C CA . PRO A 1 87 ? 6.745 9.082 16.369 1.00 48.69 87 PRO A CA 1
ATOM 647 C C . PRO A 1 87 ? 7.852 8.162 16.882 1.00 48.69 87 PRO A C 1
ATOM 649 O O . PRO A 1 87 ? 7.682 6.945 16.951 1.00 48.69 87 PRO A O 1
ATOM 652 N N . ASN A 1 88 ? 8.996 8.731 17.247 1.00 46.81 88 ASN A N 1
ATOM 653 C CA . ASN A 1 88 ? 10.077 7.951 17.826 1.00 46.81 88 ASN A CA 1
ATOM 654 C C . ASN A 1 88 ? 9.595 7.337 19.156 1.00 46.81 88 ASN A C 1
ATOM 656 O O . ASN A 1 88 ? 9.165 8.058 20.056 1.00 46.81 88 ASN A O 1
ATOM 660 N N . ALA A 1 89 ? 9.686 6.010 19.289 1.00 50.84 89 ALA A N 1
ATOM 661 C CA . ALA A 1 89 ? 9.187 5.274 20.455 1.00 50.84 89 ALA A CA 1
ATOM 662 C C . ALA A 1 89 ? 9.867 5.678 21.781 1.00 50.84 89 ALA A C 1
ATOM 664 O O . ALA A 1 89 ? 9.274 5.543 22.849 1.00 50.84 89 ALA A O 1
ATOM 665 N N . VAL A 1 90 ? 11.088 6.221 21.718 1.00 51.38 90 VAL A N 1
ATOM 666 C CA . VAL A 1 90 ? 11.842 6.735 22.874 1.00 51.38 90 VAL A CA 1
ATOM 667 C C . VAL A 1 90 ? 11.520 8.211 23.139 1.00 51.38 90 VAL A C 1
ATOM 669 O O . VAL A 1 90 ? 11.570 8.669 24.280 1.00 51.38 90 VAL A O 1
ATOM 672 N N . ASN A 1 91 ? 11.167 8.972 22.098 1.00 50.09 91 ASN A N 1
ATOM 673 C CA . ASN A 1 91 ? 10.762 10.369 22.219 1.00 50.09 91 ASN A CA 1
ATOM 674 C C . ASN A 1 91 ? 9.651 10.726 21.220 1.00 50.09 91 ASN A C 1
ATOM 676 O O . ASN A 1 91 ? 9.918 11.193 20.113 1.00 50.09 91 ASN A O 1
ATOM 680 N N . TYR A 1 92 ? 8.404 10.600 21.670 1.00 50.62 92 TYR A N 1
ATOM 681 C CA . TYR A 1 92 ? 7.184 10.850 20.896 1.00 50.62 92 TYR A CA 1
ATOM 682 C C . TYR A 1 92 ? 7.038 12.289 20.361 1.00 50.62 92 TYR A C 1
ATOM 684 O O . TYR A 1 92 ? 6.129 12.559 19.584 1.00 50.62 92 TYR A O 1
ATOM 692 N N . THR A 1 93 ? 7.920 13.220 20.750 1.00 41.75 93 THR A N 1
ATOM 693 C CA . THR A 1 93 ? 7.964 14.591 20.202 1.00 41.75 93 THR A CA 1
ATOM 694 C C . THR A 1 93 ? 8.847 14.734 18.957 1.00 41.75 93 THR A C 1
ATOM 696 O O . THR A 1 93 ? 8.877 15.805 18.353 1.00 41.75 93 THR A O 1
ATOM 699 N N . ARG A 1 94 ? 9.573 13.678 18.559 1.00 43.28 94 ARG A N 1
ATOM 700 C CA . ARG A 1 94 ? 10.403 13.648 17.346 1.00 43.28 94 ARG A CA 1
ATOM 701 C C . ARG A 1 94 ? 9.873 12.618 16.354 1.00 43.28 94 ARG A C 1
ATOM 703 O O . ARG A 1 94 ? 9.591 11.485 16.731 1.00 43.28 94 ARG A O 1
ATOM 710 N N . THR A 1 95 ? 9.814 12.994 15.083 1.00 45.69 95 THR A N 1
ATOM 711 C CA . THR A 1 95 ? 9.508 12.077 13.979 1.00 45.69 95 THR A CA 1
ATOM 712 C C . THR A 1 95 ? 10.779 11.350 13.548 1.00 45.69 95 THR A C 1
ATOM 714 O O . THR A 1 95 ? 11.813 11.988 13.344 1.00 45.69 95 THR A O 1
ATOM 717 N N . ALA A 1 96 ? 10.705 10.030 13.405 1.00 52.31 96 ALA A N 1
ATOM 718 C CA . ALA A 1 96 ? 11.719 9.219 12.739 1.00 52.31 96 ALA A CA 1
ATOM 719 C C . ALA A 1 96 ? 11.115 8.610 11.466 1.00 52.31 96 ALA A C 1
ATOM 721 O O . ALA A 1 96 ? 9.910 8.364 11.404 1.00 52.31 96 ALA A O 1
ATOM 722 N N . LEU A 1 97 ? 11.941 8.376 10.445 1.00 51.91 97 LEU A N 1
ATOM 723 C CA . LEU A 1 97 ? 11.526 7.557 9.308 1.00 51.91 97 LEU A CA 1
ATOM 724 C C . LEU A 1 97 ? 11.621 6.093 9.734 1.00 51.91 97 LEU A C 1
ATOM 726 O O . LEU A 1 97 ? 12.704 5.634 10.105 1.00 51.91 97 LEU A O 1
ATOM 730 N N . LEU A 1 98 ? 10.483 5.402 9.713 1.00 49.91 98 LEU A N 1
ATOM 731 C CA . LEU A 1 98 ? 10.402 3.968 9.929 1.00 49.91 98 LEU A CA 1
ATOM 732 C C . LEU A 1 98 ? 10.125 3.259 8.609 1.00 49.91 98 LEU A C 1
ATOM 734 O O . LEU A 1 98 ? 9.327 3.708 7.789 1.00 49.91 98 LEU A O 1
ATOM 738 N N . GLN A 1 99 ? 10.802 2.134 8.434 1.00 44.25 99 GLN A N 1
ATOM 739 C CA . GLN A 1 99 ? 10.394 1.103 7.501 1.00 44.25 99 GLN A CA 1
ATOM 740 C C . GLN A 1 99 ? 9.339 0.233 8.195 1.00 44.25 99 GLN A C 1
ATOM 742 O O . GLN A 1 99 ? 9.500 -0.115 9.365 1.00 44.25 99 GLN A O 1
ATOM 747 N N . GLU A 1 100 ? 8.247 -0.091 7.502 1.00 35.88 100 GLU A N 1
ATOM 748 C CA . GLU A 1 100 ? 7.189 -0.922 8.075 1.00 35.88 100 GLU A CA 1
ATOM 749 C C . GLU A 1 100 ? 7.632 -2.387 8.215 1.00 35.88 100 GLU A C 1
ATOM 751 O O . GLU A 1 100 ? 7.589 -3.178 7.277 1.00 35.88 100 GLU A O 1
ATOM 756 N N . ALA A 1 101 ? 8.117 -2.701 9.412 1.00 35.09 101 ALA A N 1
ATOM 757 C CA . ALA A 1 101 ? 7.983 -3.950 10.155 1.00 35.09 101 ALA A CA 1
ATOM 758 C C . ALA A 1 101 ? 8.721 -3.691 11.471 1.00 35.09 101 ALA A C 1
ATOM 760 O O . ALA A 1 101 ? 9.941 -3.712 11.448 1.00 35.09 101 ALA A O 1
ATOM 761 N N . ALA A 1 102 ? 8.034 -3.361 12.577 1.00 37.03 102 ALA A N 1
ATOM 762 C CA . ALA A 1 102 ? 8.729 -3.362 13.863 1.00 37.03 102 ALA A CA 1
ATOM 763 C C . ALA A 1 102 ? 7.892 -3.654 15.103 1.00 37.03 102 ALA A C 1
ATOM 765 O O . ALA A 1 102 ? 7.002 -2.893 15.489 1.00 37.03 102 ALA A O 1
ATOM 766 N N . PHE A 1 103 ? 8.304 -4.721 15.787 1.00 36.88 103 PHE A N 1
ATOM 767 C CA . PHE A 1 103 ? 8.098 -4.938 17.210 1.00 36.88 103 PHE A CA 1
ATOM 768 C C . PHE A 1 103 ? 9.476 -4.894 17.909 1.00 36.88 103 PHE A C 1
ATOM 770 O O . PHE A 1 103 ? 10.328 -5.739 17.682 1.00 36.88 103 PHE A O 1
ATOM 777 N N . SER A 1 104 ? 9.628 -3.939 18.833 1.00 46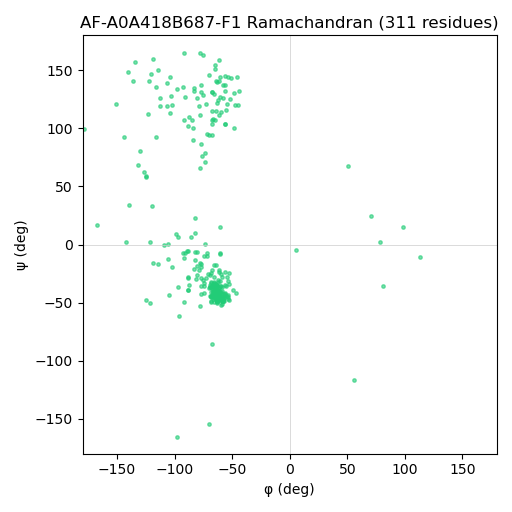.22 104 SER A N 1
ATOM 778 C CA . SER A 1 104 ? 10.519 -3.918 20.014 1.00 46.22 104 SER A CA 1
ATOM 779 C C . SER A 1 104 ? 12.019 -3.551 19.936 1.00 46.22 104 SER A C 1
ATOM 781 O O . SER A 1 104 ? 12.440 -2.872 20.869 1.00 46.22 104 SER A O 1
ATOM 783 N N . ASP A 1 105 ? 12.831 -3.865 18.916 1.00 54.41 105 ASP A N 1
ATOM 784 C CA . ASP A 1 105 ? 14.315 -3.785 19.072 1.00 54.41 105 ASP A CA 1
ATOM 785 C C . ASP A 1 105 ? 15.054 -2.802 18.127 1.00 54.41 105 ASP A C 1
ATOM 787 O O . ASP A 1 105 ? 16.210 -3.001 17.755 1.00 54.41 105 ASP A O 1
ATOM 791 N N . ASN A 1 106 ? 14.414 -1.687 17.771 1.00 62.84 106 ASN A N 1
ATOM 792 C CA . ASN A 1 106 ? 14.955 -0.706 16.822 1.00 62.84 106 ASN A CA 1
ATOM 793 C C . ASN A 1 106 ? 16.247 -0.014 17.309 1.00 62.84 106 ASN A C 1
ATOM 795 O O . ASN A 1 106 ? 16.218 0.808 18.233 1.00 62.84 106 ASN A O 1
ATOM 799 N N . VAL A 1 107 ? 17.369 -0.248 16.618 1.00 64.94 107 VAL A N 1
ATOM 800 C CA . VAL A 1 107 ? 18.638 0.457 16.868 1.00 64.94 107 VAL A CA 1
ATOM 801 C C . VAL A 1 107 ? 18.718 1.716 15.986 1.00 64.94 107 VAL A C 1
ATOM 803 O O . VAL A 1 107 ? 18.537 1.629 14.769 1.00 64.94 107 VAL A O 1
ATOM 806 N N . PRO A 1 108 ? 18.974 2.910 16.557 1.00 75.62 108 PRO A N 1
ATOM 807 C CA . PRO A 1 108 ? 19.123 4.135 15.779 1.00 75.62 108 PRO A CA 1
ATOM 808 C C . PRO A 1 108 ? 20.470 4.203 15.059 1.00 75.62 108 PRO A C 1
ATOM 810 O O . PRO A 1 108 ? 21.524 4.111 15.689 1.00 75.62 108 PRO A O 1
ATOM 813 N N . TYR A 1 109 ? 20.430 4.469 13.753 1.00 76.62 109 TYR A N 1
ATOM 814 C CA . TYR A 1 109 ? 21.613 4.655 12.914 1.00 76.62 109 TYR A CA 1
ATOM 815 C C . TYR A 1 109 ? 21.609 6.029 12.238 1.00 76.62 109 TYR A C 1
ATOM 817 O O . TYR A 1 109 ? 20.563 6.474 11.754 1.00 76.62 109 TYR A O 1
ATOM 825 N N . PRO A 1 110 ? 22.769 6.704 12.131 1.00 83.12 110 PRO A N 1
ATOM 826 C CA . PRO A 1 110 ? 22.923 7.795 11.179 1.00 83.12 110 PRO A CA 1
ATOM 827 C C . PRO A 1 110 ? 22.607 7.300 9.764 1.00 83.12 110 PRO A C 1
ATOM 829 O O . PRO A 1 110 ? 23.061 6.223 9.369 1.00 83.12 110 PRO A O 1
ATOM 832 N N . LEU A 1 111 ? 21.871 8.095 8.985 1.00 82.31 111 LEU A N 1
ATOM 833 C CA . LEU A 1 111 ? 21.499 7.735 7.613 1.00 82.31 111 LEU A CA 1
ATOM 834 C C . LEU A 1 111 ? 22.724 7.420 6.740 1.00 82.31 111 LEU A C 1
ATOM 836 O O . LEU A 1 111 ? 22.671 6.508 5.921 1.00 82.31 111 LEU A O 1
ATOM 840 N N . SER A 1 112 ? 23.846 8.110 6.955 1.00 84.50 112 SER A N 1
ATOM 841 C CA . SER A 1 112 ? 25.102 7.835 6.249 1.00 84.50 112 SER A CA 1
ATOM 842 C C . SER A 1 112 ? 25.645 6.429 6.514 1.00 84.50 112 SER A C 1
ATOM 844 O O . SER A 1 112 ? 26.107 5.763 5.589 1.00 84.50 112 SER A O 1
ATOM 846 N N . VAL A 1 113 ? 25.540 5.947 7.756 1.00 85.31 113 VAL A N 1
ATOM 847 C CA . VAL A 1 113 ? 25.955 4.592 8.147 1.00 85.31 113 VAL A CA 1
ATOM 848 C C . VAL A 1 113 ? 25.021 3.559 7.525 1.00 85.31 113 VAL A C 1
ATOM 850 O O . VAL A 1 113 ? 25.484 2.581 6.944 1.00 85.31 113 VAL A O 1
ATOM 853 N N . ALA A 1 114 ? 23.710 3.800 7.579 1.00 84.06 114 ALA A N 1
ATOM 854 C CA . ALA A 1 114 ? 22.724 2.916 6.968 1.00 84.06 114 ALA A CA 1
ATOM 855 C C . ALA A 1 114 ? 22.894 2.818 5.440 1.00 84.06 114 ALA A C 1
ATOM 857 O O . ALA A 1 114 ? 22.847 1.724 4.882 1.00 84.06 114 ALA A O 1
ATOM 858 N N . ASN A 1 115 ? 23.164 3.943 4.771 1.00 87.38 115 ASN A N 1
ATOM 859 C CA . ASN A 1 115 ? 23.452 3.995 3.337 1.00 87.38 115 ASN A CA 1
ATOM 860 C C . ASN A 1 115 ? 24.753 3.259 2.972 1.00 87.38 115 ASN A C 1
ATOM 862 O O . ASN A 1 115 ? 24.817 2.620 1.927 1.00 87.38 115 ASN A O 1
ATOM 866 N N . ALA A 1 116 ? 25.781 3.314 3.825 1.00 87.88 116 ALA A N 1
ATOM 867 C CA . ALA A 1 116 ? 27.016 2.565 3.600 1.00 87.88 116 ALA A CA 1
ATOM 868 C C . ALA A 1 116 ? 26.799 1.042 3.677 1.00 87.88 116 ALA A C 1
ATOM 870 O O . ALA A 1 116 ? 27.394 0.301 2.892 1.00 87.88 116 ALA A O 1
ATOM 871 N N . SER A 1 117 ? 25.934 0.577 4.583 1.00 87.69 117 SER A N 1
ATOM 872 C CA . SER A 1 117 ? 25.586 -0.845 4.712 1.00 87.69 117 SER A CA 1
ATOM 873 C C . SER A 1 117 ? 24.652 -1.334 3.597 1.00 87.69 117 SER A C 1
ATOM 875 O O . SER A 1 117 ? 24.870 -2.414 3.043 1.00 87.69 117 SER A O 1
ATOM 877 N N . TYR A 1 118 ? 23.654 -0.521 3.232 1.00 89.00 118 TYR A N 1
ATOM 878 C CA . TYR A 1 118 ? 22.564 -0.876 2.312 1.00 89.00 118 TYR A CA 1
ATOM 879 C C . TYR A 1 118 ? 22.419 0.134 1.155 1.00 89.00 118 TYR A C 1
ATOM 881 O O . TYR A 1 118 ? 21.392 0.818 1.047 1.00 89.00 118 TYR A O 1
ATOM 889 N N . PRO A 1 119 ? 23.449 0.280 0.294 1.00 88.88 119 PRO A N 1
ATOM 890 C CA . PRO A 1 119 ? 23.475 1.312 -0.739 1.00 88.88 119 PRO A CA 1
ATOM 891 C C . PRO A 1 119 ? 22.455 1.077 -1.856 1.00 88.88 119 PRO A C 1
ATOM 893 O O . PRO A 1 119 ? 21.922 2.046 -2.392 1.00 88.88 119 PRO A O 1
ATOM 896 N N . LEU A 1 120 ? 22.179 -0.178 -2.232 1.00 86.69 120 LEU A N 1
ATOM 897 C CA . LEU A 1 120 ? 21.212 -0.482 -3.294 1.00 86.69 120 LEU A CA 1
ATOM 898 C C . LEU A 1 120 ? 19.797 -0.619 -2.754 1.00 86.69 120 LEU A C 1
ATOM 900 O O . LEU A 1 120 ? 18.842 -0.222 -3.416 1.00 86.69 120 LEU A O 1
ATOM 904 N N . GLY A 1 121 ? 19.690 -1.243 -1.588 1.00 73.31 121 GLY A N 1
ATOM 905 C CA . GLY A 1 121 ? 18.450 -1.641 -0.974 1.00 73.31 121 GLY A CA 1
ATOM 906 C C . GLY A 1 121 ? 17.622 -0.479 -0.470 1.00 73.31 121 GLY A C 1
ATOM 907 O O . GLY A 1 121 ? 17.679 0.656 -0.926 1.00 73.31 121 GLY A O 1
ATOM 908 N N . LEU A 1 122 ? 16.811 -0.815 0.509 1.00 67.50 122 LEU A N 1
ATOM 909 C CA . LEU A 1 122 ? 15.633 -0.105 0.987 1.00 67.50 122 LEU A CA 1
ATOM 910 C C . LEU A 1 122 ? 15.903 1.324 1.506 1.00 67.50 122 LEU A C 1
ATOM 912 O O . LEU A 1 122 ? 14.975 2.096 1.729 1.00 67.50 122 LEU A O 1
ATOM 916 N N . LEU A 1 123 ? 17.172 1.712 1.635 1.00 74.06 123 LEU A N 1
ATOM 917 C CA . LEU A 1 123 ? 17.590 2.942 2.292 1.00 74.06 123 LEU A CA 1
ATOM 918 C C . LEU A 1 123 ? 18.458 3.822 1.393 1.00 74.06 123 LEU A C 1
ATOM 920 O O . LEU A 1 123 ? 18.168 5.002 1.283 1.00 74.06 123 LEU A O 1
ATOM 924 N N . GLY A 1 124 ? 19.487 3.296 0.724 1.00 80.88 124 GLY A N 1
ATOM 925 C CA . GLY A 1 124 ? 20.436 4.138 -0.013 1.00 80.88 124 GLY A CA 1
ATOM 926 C C . GLY A 1 124 ? 19.839 4.848 -1.232 1.00 80.88 124 GLY A C 1
ATOM 927 O O . GLY A 1 124 ? 19.396 5.999 -1.153 1.00 80.88 124 GLY A O 1
ATOM 928 N N . LEU A 1 125 ? 19.820 4.164 -2.380 1.00 84.69 125 LEU A N 1
ATOM 929 C CA . LEU A 1 125 ? 19.304 4.720 -3.639 1.00 84.69 125 LEU A CA 1
ATOM 930 C C . LEU A 1 125 ? 17.857 5.232 -3.549 1.00 84.69 125 LEU A C 1
ATOM 932 O O . LEU A 1 125 ? 17.591 6.307 -4.099 1.00 84.69 125 LEU A O 1
ATOM 936 N N . PRO A 1 126 ? 16.911 4.540 -2.877 1.00 85.50 126 PRO A N 1
ATOM 937 C CA . PRO A 1 126 ? 15.562 5.058 -2.739 1.00 85.50 126 PRO A CA 1
ATOM 938 C C . PRO A 1 126 ? 15.528 6.404 -2.017 1.00 85.50 126 PRO A C 1
ATOM 940 O O . PRO A 1 126 ? 14.999 7.360 -2.582 1.00 85.50 126 PRO A O 1
ATOM 943 N N . LEU A 1 127 ? 16.135 6.543 -0.829 1.00 83.06 127 LEU A N 1
ATOM 944 C CA . LEU A 1 127 ? 16.096 7.814 -0.092 1.00 83.06 127 LEU A CA 1
ATOM 945 C C . LEU A 1 127 ? 16.810 8.939 -0.852 1.00 83.06 127 LEU A C 1
ATOM 947 O O . LEU A 1 127 ? 16.323 10.072 -0.865 1.00 83.06 127 LEU A O 1
ATOM 951 N N . GLN A 1 128 ? 17.893 8.632 -1.569 1.00 84.75 128 GLN A N 1
ATOM 952 C CA . GLN A 1 128 ? 18.519 9.592 -2.482 1.00 84.75 128 GLN A CA 1
ATOM 953 C C . GLN A 1 128 ? 17.546 10.078 -3.567 1.00 84.75 128 GLN A C 1
ATOM 955 O O . GLN A 1 128 ? 17.443 11.282 -3.799 1.00 84.75 128 GLN A O 1
ATOM 960 N N . ALA A 1 129 ? 16.783 9.179 -4.199 1.00 84.19 129 ALA A N 1
ATOM 961 C CA . ALA A 1 129 ? 15.765 9.554 -5.186 1.00 84.19 129 ALA A CA 1
ATOM 962 C C . ALA A 1 129 ? 14.621 10.380 -4.561 1.00 84.19 129 ALA A C 1
ATOM 964 O O . ALA A 1 129 ? 14.103 11.319 -5.179 1.00 84.19 129 ALA A O 1
ATOM 965 N N . PHE A 1 130 ? 14.273 10.104 -3.299 1.00 81.94 130 PHE A N 1
ATOM 966 C CA . PHE A 1 130 ? 13.367 10.947 -2.514 1.00 81.94 130 PHE A CA 1
ATOM 967 C C . PHE A 1 130 ? 13.950 12.341 -2.219 1.00 81.94 130 PHE A C 1
ATOM 969 O O . PHE A 1 130 ? 13.182 13.285 -2.023 1.00 81.94 130 PHE A O 1
ATOM 976 N N . GLY A 1 131 ? 15.264 12.530 -2.362 1.00 84.44 131 GLY A N 1
ATOM 977 C CA . GLY A 1 131 ? 15.970 13.804 -2.203 1.00 84.44 131 GLY A CA 1
ATOM 978 C C . GLY A 1 131 ? 16.635 13.970 -0.838 1.00 84.44 131 GLY A C 1
ATOM 979 O O . GLY A 1 131 ? 16.984 15.090 -0.472 1.00 84.44 131 GLY A O 1
ATOM 980 N N . PHE A 1 132 ? 16.782 12.887 -0.073 1.00 84.00 132 PHE A N 1
ATOM 981 C CA . PHE A 1 132 ? 17.497 12.912 1.196 1.00 84.00 132 PHE A CA 1
ATOM 982 C C . PHE A 1 132 ? 19.009 12.933 0.969 1.00 84.00 132 PHE A C 1
ATOM 984 O O . PHE A 1 132 ? 19.539 12.188 0.143 1.0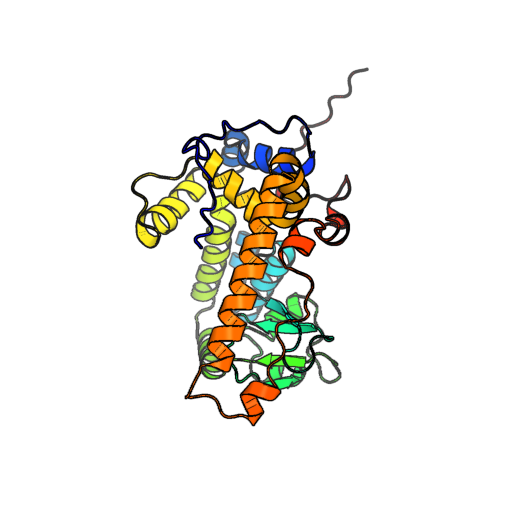0 84.00 132 PHE A O 1
ATOM 991 N N . ASP A 1 133 ? 19.706 13.761 1.746 1.00 80.50 133 ASP A N 1
ATOM 992 C CA . ASP A 1 133 ? 21.162 13.727 1.803 1.00 80.50 133 ASP A CA 1
ATOM 993 C C . ASP A 1 133 ? 21.614 12.559 2.686 1.00 80.50 133 ASP A C 1
ATOM 995 O O . ASP A 1 133 ? 21.396 12.550 3.903 1.00 80.50 133 ASP A O 1
ATOM 999 N N . VAL A 1 134 ? 22.220 11.563 2.043 1.00 80.31 134 VAL A N 1
ATOM 1000 C CA . VAL A 1 134 ? 22.754 10.352 2.681 1.00 80.31 134 VAL A CA 1
ATOM 1001 C C . VAL A 1 134 ? 24.264 10.441 2.950 1.00 80.31 134 VAL A C 1
ATOM 1003 O O . VAL A 1 134 ? 24.874 9.445 3.338 1.00 80.31 134 VAL A O 1
ATOM 1006 N N . CYS A 1 135 ? 24.892 11.599 2.718 1.00 77.69 135 CYS A N 1
ATOM 1007 C CA . CYS A 1 135 ? 26.323 11.798 2.946 1.00 77.69 135 CYS A CA 1
ATOM 1008 C C . CYS A 1 135 ? 26.653 12.000 4.436 1.00 77.69 135 CYS A C 1
ATOM 1010 O O . CYS A 1 135 ? 25.785 12.274 5.273 1.00 77.69 135 CYS A O 1
ATOM 1012 N N . GLU A 1 136 ? 27.939 11.877 4.781 1.00 67.12 136 GLU A N 1
ATOM 1013 C CA . GLU A 1 136 ? 28.436 12.223 6.117 1.00 67.12 136 GLU A CA 1
ATOM 1014 C C . GLU A 1 136 ? 28.131 13.695 6.448 1.00 67.12 136 GLU A C 1
ATOM 1016 O O . GLU A 1 136 ? 28.477 14.597 5.689 1.00 67.12 136 GLU A O 1
ATOM 1021 N N . GLY A 1 137 ? 27.471 13.931 7.589 1.00 66.75 137 GLY A N 1
ATOM 1022 C CA . GLY A 1 137 ? 27.026 15.260 8.036 1.00 66.75 137 GLY A CA 1
ATOM 1023 C C . GLY A 1 137 ? 25.504 15.447 8.069 1.00 66.75 137 GLY A C 1
ATOM 1024 O O . GLY A 1 137 ? 25.023 16.411 8.664 1.00 66.75 137 GLY A O 1
ATOM 1025 N N . SER A 1 138 ? 24.739 14.511 7.497 1.00 71.62 138 SER A N 1
ATOM 1026 C CA . SER A 1 138 ? 23.280 14.477 7.627 1.00 71.62 138 SER A CA 1
ATOM 1027 C C . SER A 1 138 ? 22.854 14.199 9.076 1.00 71.62 138 SER A C 1
ATOM 1029 O O . SER A 1 138 ? 23.305 13.237 9.696 1.00 71.62 138 SER A O 1
ATOM 1031 N N . ASN A 1 139 ? 21.947 15.018 9.617 1.00 72.31 139 ASN A N 1
ATOM 1032 C CA . ASN A 1 139 ? 21.381 14.839 10.966 1.00 72.31 139 ASN A CA 1
ATOM 1033 C C . ASN A 1 139 ? 20.222 13.824 11.004 1.00 72.31 139 ASN A C 1
ATOM 1035 O O . ASN A 1 139 ? 19.497 13.745 12.000 1.00 72.31 139 ASN A O 1
ATOM 1039 N N . ILE A 1 140 ? 19.996 13.089 9.913 1.00 74.00 140 ILE A N 1
ATOM 1040 C CA . ILE A 1 140 ? 18.889 12.142 9.807 1.00 74.00 140 ILE A CA 1
ATOM 1041 C C . ILE A 1 140 ? 19.273 10.840 10.505 1.00 74.00 140 ILE A C 1
ATOM 1043 O O . ILE A 1 140 ? 20.289 10.219 10.189 1.00 74.00 140 ILE A O 1
ATOM 1047 N N . ILE A 1 141 ? 18.419 10.424 11.437 1.00 74.06 141 ILE A N 1
ATOM 1048 C CA . ILE A 1 141 ? 18.482 9.114 12.078 1.00 74.06 141 ILE A CA 1
ATOM 1049 C C . ILE A 1 141 ? 17.395 8.238 11.469 1.00 74.06 141 ILE A C 1
ATOM 1051 O O . ILE A 1 141 ? 16.225 8.626 11.445 1.00 74.06 141 ILE A O 1
ATOM 1055 N N . VAL A 1 142 ? 17.795 7.060 11.007 1.00 75.25 142 VAL A N 1
ATOM 1056 C CA . VAL A 1 142 ? 16.884 5.987 10.609 1.00 75.25 142 VAL A CA 1
ATOM 1057 C C . VAL A 1 142 ? 16.878 4.927 11.697 1.00 75.25 142 VAL A C 1
ATOM 1059 O O . VAL A 1 142 ? 17.895 4.678 12.349 1.00 75.25 142 VAL A O 1
ATOM 1062 N N . LEU A 1 143 ? 15.718 4.328 11.923 1.00 73.62 143 LEU A N 1
ATOM 1063 C CA . LEU A 1 143 ? 15.608 3.162 12.782 1.00 73.62 143 LEU A CA 1
ATOM 1064 C C . LEU A 1 143 ? 15.489 1.960 11.858 1.00 73.62 143 LEU A C 1
ATOM 1066 O O . LEU A 1 143 ? 14.589 1.914 11.018 1.00 73.62 143 LEU A O 1
ATOM 1070 N N . LEU A 1 144 ? 16.442 1.049 11.982 1.00 72.25 144 LEU A N 1
ATOM 1071 C CA . LEU A 1 144 ? 16.453 -0.171 11.196 1.00 72.25 144 LEU A CA 1
ATOM 1072 C C . LEU A 1 144 ? 15.868 -1.283 12.046 1.00 72.25 144 LEU A C 1
ATOM 1074 O O . LEU A 1 144 ? 16.244 -1.418 13.211 1.00 72.25 144 LEU A O 1
ATOM 1078 N N . ASP A 1 145 ? 14.975 -2.051 11.438 1.00 68.31 145 ASP A N 1
ATOM 1079 C CA . ASP A 1 145 ? 14.544 -3.333 11.970 1.00 68.31 145 ASP A CA 1
ATOM 1080 C C . ASP A 1 145 ? 14.909 -4.444 10.977 1.00 68.31 145 ASP A C 1
ATOM 1082 O O . ASP A 1 145 ? 15.156 -4.183 9.796 1.00 68.31 145 ASP A O 1
ATOM 1086 N N . ASP A 1 146 ? 14.975 -5.671 11.486 1.00 74.69 146 ASP A N 1
ATOM 1087 C CA . ASP A 1 146 ? 15.229 -6.904 10.748 1.00 74.69 146 ASP A CA 1
ATOM 1088 C C . ASP A 1 146 ? 16.471 -6.825 9.839 1.00 74.69 146 ASP A C 1
ATOM 1090 O O . ASP A 1 146 ? 16.416 -6.870 8.606 1.00 74.69 146 ASP A O 1
ATOM 1094 N N . HIS A 1 147 ? 17.647 -6.736 10.472 1.00 80.75 147 HIS A N 1
ATOM 1095 C CA . HIS A 1 147 ? 18.938 -6.761 9.774 1.00 80.75 147 HIS A CA 1
ATOM 1096 C C . HIS A 1 147 ? 19.096 -7.974 8.848 1.00 80.75 147 HIS A C 1
ATOM 1098 O O . HIS A 1 147 ? 19.745 -7.863 7.811 1.00 80.75 147 HIS A O 1
ATOM 1104 N N . TYR A 1 148 ? 18.484 -9.114 9.184 1.00 84.75 148 TYR A N 1
ATOM 1105 C CA . TYR A 1 148 ? 18.519 -10.300 8.334 1.00 84.75 148 TYR A CA 1
ATOM 1106 C C . TYR A 1 148 ? 17.818 -10.045 6.997 1.00 84.75 148 TYR A C 1
ATOM 1108 O O . TYR A 1 148 ? 18.383 -10.332 5.938 1.00 84.75 148 TYR A O 1
ATOM 1116 N N . TYR A 1 149 ? 16.617 -9.466 7.030 1.00 82.44 149 TYR A N 1
ATOM 1117 C CA . TYR A 1 149 ? 15.898 -9.075 5.822 1.00 82.44 149 TYR A CA 1
ATOM 1118 C C . TYR A 1 149 ? 16.673 -8.032 5.002 1.00 82.44 149 TYR A C 1
ATOM 1120 O O . TYR A 1 149 ? 16.777 -8.160 3.778 1.00 82.44 149 TYR A O 1
ATOM 1128 N N . LEU A 1 150 ? 17.269 -7.031 5.658 1.00 82.25 150 LEU A N 1
ATOM 1129 C CA . LEU A 1 150 ? 18.065 -6.003 4.981 1.00 82.25 150 LEU A CA 1
ATOM 1130 C C . LEU A 1 150 ? 19.304 -6.594 4.296 1.00 82.25 150 LEU A C 1
ATOM 1132 O O . LEU A 1 150 ? 19.510 -6.359 3.104 1.00 82.25 150 LEU A O 1
ATOM 1136 N N . ASP A 1 151 ? 20.071 -7.427 4.998 1.00 88.12 151 ASP A N 1
ATOM 1137 C CA . ASP A 1 151 ? 21.253 -8.101 4.452 1.00 88.12 151 ASP A CA 1
ATOM 1138 C C . ASP A 1 151 ? 20.880 -9.022 3.279 1.00 88.12 151 ASP A C 1
ATOM 1140 O O . ASP A 1 151 ? 21.533 -9.014 2.228 1.00 88.12 151 ASP A O 1
ATOM 1144 N N . PHE A 1 152 ? 19.796 -9.791 3.427 1.00 88.38 152 PHE A N 1
ATOM 1145 C CA . PHE A 1 152 ? 19.301 -10.686 2.384 1.00 88.38 152 PHE A CA 1
ATOM 1146 C C . PHE A 1 152 ? 18.827 -9.919 1.143 1.00 88.38 152 PHE A C 1
ATOM 1148 O O . PHE A 1 152 ? 19.183 -10.278 0.017 1.00 88.38 152 PHE A O 1
ATOM 1155 N N . SER A 1 153 ? 18.047 -8.853 1.335 1.00 86.81 153 SER A N 1
ATOM 1156 C CA . SER A 1 153 ? 17.515 -8.035 0.241 1.00 86.81 153 SER A CA 1
ATOM 1157 C C . SER A 1 153 ? 18.630 -7.329 -0.533 1.00 86.81 153 SER A C 1
ATOM 1159 O O . SER A 1 153 ? 18.642 -7.371 -1.763 1.00 86.81 153 SER A O 1
ATOM 1161 N N . GLU A 1 154 ? 19.620 -6.771 0.165 1.00 89.88 154 GLU A N 1
ATOM 1162 C CA . GLU A 1 154 ? 20.801 -6.152 -0.436 1.00 89.88 154 GLU A CA 1
ATOM 1163 C C . GLU A 1 154 ? 21.602 -7.181 -1.253 1.00 89.88 154 GLU A C 1
ATOM 1165 O O . GLU A 1 154 ? 21.990 -6.913 -2.393 1.00 89.88 154 GLU A O 1
ATOM 1170 N N . GLY A 1 155 ? 21.791 -8.394 -0.720 1.00 91.56 155 GLY A N 1
ATOM 1171 C CA . GLY A 1 155 ? 22.425 -9.501 -1.443 1.00 91.56 155 GLY A CA 1
ATOM 1172 C C . GLY A 1 155 ? 21.656 -9.919 -2.704 1.00 91.56 155 GLY A C 1
ATOM 1173 O O . GLY A 1 155 ? 22.259 -10.123 -3.766 1.00 91.56 155 GLY A O 1
ATOM 1174 N N . CYS A 1 156 ? 20.325 -9.990 -2.620 1.00 90.31 156 CYS A N 1
ATOM 1175 C CA . CYS A 1 156 ? 19.465 -10.273 -3.768 1.00 90.31 156 CYS A CA 1
ATOM 1176 C C . CYS A 1 156 ? 19.592 -9.185 -4.836 1.00 90.31 156 CYS A C 1
ATOM 1178 O O . CYS A 1 156 ? 19.829 -9.501 -5.997 1.00 90.31 156 CYS A O 1
ATOM 1180 N N . LEU A 1 157 ? 19.516 -7.906 -4.462 1.00 90.44 157 LEU A N 1
ATOM 1181 C CA . LEU A 1 157 ? 19.619 -6.792 -5.409 1.00 90.44 157 LEU A CA 1
ATOM 1182 C C . LEU A 1 157 ? 20.983 -6.737 -6.109 1.00 90.44 157 LEU A C 1
ATOM 1184 O O . LEU A 1 157 ? 21.043 -6.426 -7.297 1.00 90.44 157 LEU A O 1
ATOM 1188 N N . ARG A 1 158 ? 22.074 -7.086 -5.413 1.00 90.94 158 ARG A N 1
ATOM 1189 C CA . ARG A 1 158 ? 23.424 -7.148 -6.005 1.00 90.94 158 ARG A CA 1
ATOM 1190 C C . ARG A 1 158 ? 23.595 -8.272 -7.026 1.00 90.94 158 ARG A C 1
ATOM 1192 O O . ARG A 1 158 ? 24.398 -8.131 -7.944 1.00 90.94 158 ARG A O 1
ATOM 1199 N N . SER A 1 159 ? 22.896 -9.390 -6.844 1.00 92.94 159 SER A N 1
ATOM 1200 C CA . SER A 1 159 ? 23.066 -10.602 -7.662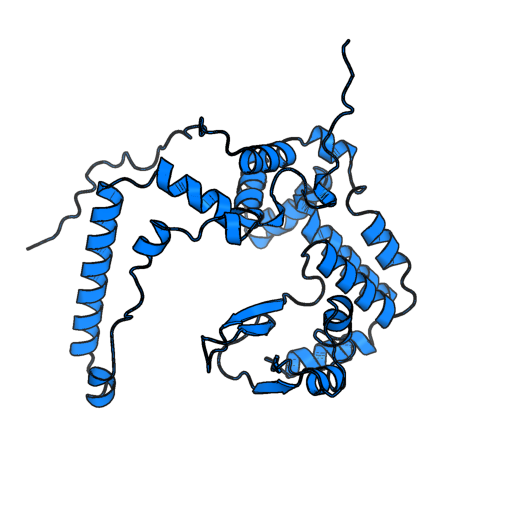 1.00 92.94 159 SER A CA 1
ATOM 1201 C C . SER A 1 159 ? 21.977 -10.797 -8.721 1.00 92.94 159 SER A C 1
ATOM 1203 O O . SER A 1 159 ? 22.185 -11.534 -9.686 1.00 92.94 159 SER A O 1
ATOM 1205 N N . MET A 1 160 ? 20.828 -10.139 -8.565 1.00 92.50 160 MET A N 1
ATOM 1206 C CA . MET A 1 160 ? 19.686 -10.261 -9.463 1.00 92.50 160 MET A CA 1
ATOM 1207 C C . MET A 1 160 ? 20.001 -9.672 -10.848 1.00 92.50 160 MET A C 1
ATOM 1209 O O . MET A 1 160 ? 20.449 -8.525 -10.939 1.00 92.50 160 MET A O 1
ATOM 1213 N N . PRO A 1 161 ? 19.721 -10.405 -11.944 1.00 96.06 161 PRO A N 1
ATOM 1214 C CA . PRO A 1 161 ? 19.804 -9.844 -13.285 1.00 96.06 161 PRO A CA 1
ATOM 1215 C C . PRO A 1 161 ? 18.888 -8.628 -13.423 1.00 96.06 161 PRO A C 1
ATOM 1217 O O . PRO A 1 161 ? 17.734 -8.659 -12.992 1.00 96.06 161 PRO A O 1
ATOM 1220 N N . VAL A 1 162 ? 19.380 -7.573 -14.074 1.00 94.94 162 VAL A N 1
ATOM 1221 C CA . VAL A 1 162 ? 18.643 -6.307 -14.209 1.00 94.94 162 VAL A CA 1
ATOM 1222 C C . VAL A 1 162 ? 17.256 -6.491 -14.834 1.00 94.94 162 VAL A C 1
ATOM 1224 O O . VAL A 1 162 ? 16.307 -5.843 -14.404 1.00 94.94 162 VAL A O 1
ATOM 1227 N N . ASP A 1 163 ? 17.097 -7.418 -15.781 1.00 96.06 163 ASP A N 1
ATOM 1228 C CA . ASP A 1 163 ? 15.807 -7.680 -16.429 1.00 96.06 163 ASP A CA 1
ATOM 1229 C C . ASP A 1 163 ? 14.775 -8.306 -15.479 1.00 96.06 163 ASP A C 1
ATOM 1231 O O . ASP A 1 163 ? 13.586 -7.986 -15.560 1.00 96.06 163 ASP A O 1
ATOM 1235 N N . VAL A 1 164 ? 15.216 -9.133 -14.523 1.00 95.19 164 VAL A N 1
ATOM 1236 C CA . VAL A 1 164 ? 14.338 -9.677 -13.474 1.00 95.19 164 VAL A CA 1
ATOM 1237 C C . VAL A 1 164 ? 13.875 -8.548 -12.559 1.00 95.19 164 VAL A C 1
ATOM 1239 O O . VAL A 1 164 ? 12.681 -8.423 -12.290 1.00 95.19 164 VAL A O 1
ATOM 1242 N N . LEU A 1 165 ? 14.798 -7.675 -12.148 1.00 93.25 165 LEU A N 1
ATOM 1243 C CA . LEU A 1 165 ? 14.470 -6.530 -11.304 1.00 93.25 165 LEU A CA 1
ATOM 1244 C C . LEU A 1 165 ? 13.491 -5.573 -11.998 1.00 93.25 165 LEU A C 1
ATOM 1246 O O . LEU A 1 165 ? 12.500 -5.166 -11.395 1.00 93.25 165 LEU A O 1
ATOM 1250 N N . LYS A 1 166 ? 13.721 -5.255 -13.277 1.00 95.06 166 LYS A N 1
ATOM 1251 C CA . LYS A 1 166 ? 12.810 -4.432 -14.089 1.00 95.06 166 LYS A CA 1
ATOM 1252 C C . LYS A 1 166 ? 11.416 -5.041 -14.150 1.00 95.06 166 LYS A C 1
ATOM 1254 O O . LYS A 1 166 ? 10.452 -4.331 -13.896 1.00 95.06 166 LYS A O 1
ATOM 1259 N N . THR A 1 167 ? 11.328 -6.350 -14.388 1.00 95.69 167 THR A N 1
ATOM 1260 C CA . THR A 1 167 ? 10.053 -7.083 -14.417 1.00 95.69 167 THR A CA 1
ATOM 1261 C C . THR A 1 167 ? 9.319 -6.983 -13.079 1.00 95.69 167 THR A C 1
ATOM 1263 O O . THR A 1 167 ? 8.114 -6.745 -13.048 1.00 95.69 167 THR A O 1
ATOM 1266 N N . MET A 1 168 ? 10.031 -7.115 -11.954 1.00 92.31 168 MET A N 1
ATOM 1267 C CA . MET A 1 168 ? 9.430 -6.979 -10.623 1.00 92.31 168 MET A CA 1
ATOM 1268 C C . MET A 1 168 ? 8.920 -5.557 -10.355 1.00 92.31 168 MET A C 1
ATOM 1270 O O . MET A 1 168 ? 7.824 -5.392 -9.819 1.00 92.31 168 MET A O 1
ATOM 1274 N N . ILE A 1 169 ? 9.694 -4.532 -10.725 1.00 92.00 169 ILE A N 1
ATOM 1275 C CA . ILE A 1 169 ? 9.301 -3.125 -10.552 1.00 92.00 169 ILE A CA 1
ATOM 1276 C C . ILE A 1 169 ? 8.096 -2.800 -11.443 1.00 92.00 169 ILE A C 1
ATOM 1278 O O . ILE A 1 169 ? 7.129 -2.207 -10.970 1.00 92.00 169 ILE A O 1
ATOM 1282 N N . GLU A 1 170 ? 8.129 -3.227 -12.705 1.00 94.00 170 GLU A N 1
ATOM 1283 C CA . GLU A 1 170 ? 7.032 -3.082 -13.663 1.00 94.00 170 GLU A CA 1
ATOM 1284 C C . GLU A 1 170 ? 5.749 -3.745 -13.150 1.00 94.00 170 GLU A C 1
ATOM 1286 O O . GLU A 1 170 ? 4.703 -3.095 -13.100 1.00 94.00 170 GLU A O 1
ATOM 1291 N N . TYR A 1 171 ? 5.838 -4.992 -12.674 1.00 93.25 171 TYR A N 1
ATOM 1292 C CA . TYR A 1 171 ? 4.708 -5.688 -12.061 1.00 93.25 171 TYR A CA 1
ATOM 1293 C C . TYR A 1 171 ? 4.140 -4.914 -10.869 1.00 93.25 171 TYR A C 1
ATOM 1295 O O . TYR A 1 171 ? 2.929 -4.741 -10.787 1.00 93.25 171 TYR A O 1
ATOM 1303 N N . LYS A 1 172 ? 4.986 -4.407 -9.962 1.00 91.19 172 LYS A N 1
ATOM 1304 C CA . LYS A 1 172 ? 4.510 -3.640 -8.802 1.00 91.19 172 LYS A CA 1
ATOM 1305 C C . LYS A 1 172 ? 3.818 -2.335 -9.201 1.00 91.19 172 LYS A C 1
ATOM 1307 O O . LYS A 1 172 ? 2.803 -1.986 -8.600 1.00 91.19 172 LYS A O 1
ATOM 1312 N N . VAL A 1 173 ? 4.329 -1.627 -10.213 1.00 91.31 173 VAL A N 1
ATOM 1313 C CA . VAL A 1 173 ? 3.660 -0.431 -10.753 1.00 91.31 173 VAL A CA 1
ATOM 1314 C C . VAL A 1 173 ? 2.296 -0.803 -11.327 1.00 91.31 173 VAL A C 1
ATOM 1316 O O . VAL A 1 173 ? 1.311 -0.135 -11.011 1.00 91.31 173 VAL A O 1
ATOM 1319 N N . LEU A 1 174 ? 2.218 -1.869 -12.125 1.00 92.62 174 LEU A N 1
ATOM 1320 C CA . LEU A 1 174 ? 0.964 -2.343 -12.709 1.00 92.62 174 LEU A CA 1
ATOM 1321 C C . LEU A 1 174 ? -0.035 -2.791 -11.636 1.00 92.62 174 LEU A C 1
ATOM 1323 O O . LEU A 1 174 ? -1.175 -2.342 -11.663 1.00 92.62 174 LEU A O 1
ATOM 1327 N N . ASP A 1 175 ? 0.378 -3.622 -10.677 1.00 91.44 175 ASP A N 1
ATOM 1328 C CA . ASP A 1 175 ? -0.508 -4.167 -9.642 1.00 91.44 175 ASP A CA 1
ATOM 1329 C C . ASP A 1 175 ? -1.087 -3.082 -8.730 1.00 91.44 175 ASP A C 1
ATOM 1331 O O . ASP A 1 175 ? -2.289 -3.075 -8.435 1.00 91.44 175 ASP A O 1
ATOM 1335 N N . PHE A 1 176 ? -0.246 -2.133 -8.309 1.00 87.25 176 PHE A N 1
ATOM 1336 C CA . PHE A 1 176 ? -0.702 -1.026 -7.480 1.00 87.25 176 PHE A CA 1
ATOM 1337 C C . PHE A 1 176 ? -1.712 -0.160 -8.237 1.00 87.25 176 PHE A C 1
ATOM 1339 O O . PHE A 1 176 ? -2.782 0.161 -7.711 1.00 87.25 176 PHE A O 1
ATOM 1346 N N . ASN A 1 177 ? -1.390 0.191 -9.487 1.00 89.50 177 ASN A N 1
ATOM 1347 C CA . ASN A 1 177 ? -2.220 1.080 -10.291 1.00 89.50 177 ASN A CA 1
ATOM 1348 C C . ASN A 1 177 ? -3.443 0.385 -10.894 1.00 89.50 177 ASN A C 1
ATOM 1350 O O . ASN A 1 177 ? -4.378 1.073 -11.286 1.00 89.50 177 ASN A O 1
ATOM 1354 N N . ALA A 1 178 ? -3.499 -0.949 -10.927 1.00 92.06 178 ALA A N 1
ATOM 1355 C CA . ALA A 1 178 ? -4.559 -1.700 -11.598 1.00 92.06 178 ALA A CA 1
ATOM 1356 C C . ALA A 1 178 ? -5.980 -1.318 -11.154 1.00 92.06 178 ALA A C 1
ATOM 1358 O O . ALA A 1 178 ? -6.903 -1.399 -11.958 1.00 92.06 178 ALA A O 1
ATOM 1359 N N . ARG A 1 179 ? -6.167 -0.845 -9.913 1.00 87.88 179 ARG A N 1
ATOM 1360 C CA . ARG A 1 179 ? -7.466 -0.351 -9.413 1.00 87.88 179 ARG A CA 1
ATOM 1361 C C . ARG A 1 179 ? -7.926 0.957 -10.076 1.00 87.88 179 ARG A C 1
ATOM 1363 O O . ARG A 1 179 ? -9.127 1.208 -10.129 1.00 87.88 179 ARG A O 1
ATOM 1370 N N . TYR A 1 180 ? -6.998 1.751 -10.598 1.00 88.94 180 TYR A N 1
ATOM 1371 C CA . TYR A 1 180 ? -7.224 3.080 -11.179 1.00 88.94 180 TYR A CA 1
ATOM 1372 C C . TYR A 1 180 ? -7.136 3.101 -12.712 1.00 88.94 180 TYR A C 1
ATOM 1374 O O . TYR A 1 180 ? -7.265 4.159 -13.317 1.00 88.94 180 TYR A O 1
ATOM 1382 N N . LEU A 1 181 ? -6.886 1.952 -13.342 1.00 92.88 181 LEU A N 1
ATOM 1383 C CA . LEU A 1 181 ? -6.780 1.811 -14.795 1.00 92.88 181 LEU A CA 1
ATOM 1384 C C . LEU A 1 181 ? -8.101 1.297 -15.392 1.00 92.88 181 LEU A C 1
ATOM 1386 O O . LEU A 1 181 ? -9.149 1.288 -14.738 1.00 92.88 181 LEU A O 1
ATOM 1390 N N . SER A 1 182 ? -8.045 0.857 -16.648 1.00 95.06 182 SER A N 1
ATOM 1391 C CA . SER A 1 182 ? -9.181 0.267 -17.350 1.00 95.06 182 SER A CA 1
ATOM 1392 C C . SER A 1 182 ? -9.706 -1.018 -16.698 1.00 95.06 182 SER A C 1
ATOM 1394 O O . SER A 1 182 ? -9.018 -1.741 -15.967 1.00 95.06 182 SER A O 1
ATOM 1396 N N . THR A 1 183 ? -10.956 -1.336 -17.019 1.00 94.31 183 THR A N 1
ATOM 1397 C CA . THR A 1 183 ? -11.723 -2.494 -16.563 1.00 94.31 183 THR A CA 1
ATOM 1398 C C . THR A 1 183 ? -10.951 -3.818 -16.636 1.00 94.31 183 THR A C 1
ATOM 1400 O O . THR A 1 183 ? -11.054 -4.594 -15.682 1.00 94.31 183 THR A O 1
ATOM 1403 N N . PRO A 1 184 ? -10.167 -4.133 -17.690 1.00 95.25 184 PRO A N 1
ATOM 1404 C CA . PRO A 1 184 ? -9.362 -5.355 -17.722 1.00 95.25 184 PRO A CA 1
ATOM 1405 C C . PRO A 1 184 ? -8.338 -5.462 -16.584 1.00 95.25 184 PRO A C 1
ATOM 1407 O O . PRO A 1 184 ? -8.207 -6.540 -16.006 1.00 95.25 184 PRO A O 1
ATOM 1410 N N . PHE A 1 185 ? -7.659 -4.369 -16.216 1.00 95.00 185 PHE A N 1
ATOM 1411 C CA . PHE A 1 185 ? -6.684 -4.370 -15.115 1.00 95.00 185 PHE A CA 1
ATOM 1412 C C . PHE A 1 185 ? -7.366 -4.563 -13.769 1.00 95.00 185 PHE A C 1
ATOM 1414 O O . PHE A 1 185 ? -6.946 -5.406 -12.977 1.00 95.00 185 PHE A O 1
ATOM 1421 N N . VAL A 1 186 ? -8.464 -3.839 -13.548 1.00 93.81 186 VAL A N 1
ATOM 1422 C CA . VAL A 1 186 ? -9.272 -3.967 -12.333 1.00 93.81 186 VAL A CA 1
ATOM 1423 C C . VAL A 1 186 ? -9.756 -5.408 -12.175 1.00 93.81 186 VAL A C 1
ATOM 1425 O O . VAL A 1 186 ? -9.576 -6.008 -11.119 1.00 93.81 186 VAL A O 1
ATOM 1428 N N . LYS A 1 187 ? -10.299 -6.003 -13.246 1.00 94.12 187 LYS A N 1
ATOM 1429 C CA . LYS A 1 187 ? -10.759 -7.399 -13.247 1.00 94.12 187 LYS A CA 1
ATOM 1430 C C . LYS A 1 187 ? -9.626 -8.385 -12.986 1.00 94.12 187 LYS A C 1
ATOM 1432 O O . LYS A 1 187 ? -9.822 -9.300 -12.194 1.00 94.12 187 LYS A O 1
ATOM 1437 N N . ALA A 1 188 ? -8.470 -8.216 -13.628 1.00 94.69 188 ALA A N 1
ATOM 1438 C CA . ALA A 1 188 ? -7.320 -9.097 -13.429 1.00 94.69 188 ALA A CA 1
ATOM 1439 C C . ALA A 1 188 ? -6.835 -9.060 -11.975 1.00 94.69 188 ALA A C 1
ATOM 1441 O O . ALA A 1 188 ? -6.621 -10.107 -11.364 1.00 94.69 188 ALA A O 1
ATOM 1442 N N . ARG A 1 189 ? -6.746 -7.859 -11.396 1.00 93.94 189 ARG A N 1
ATOM 1443 C CA . ARG A 1 189 ? -6.367 -7.677 -9.997 1.00 93.94 189 ARG A CA 1
ATOM 1444 C C . ARG A 1 189 ? -7.382 -8.314 -9.048 1.00 93.94 189 ARG A C 1
ATOM 1446 O O . ARG A 1 189 ? -6.998 -9.087 -8.173 1.00 93.94 189 ARG A O 1
ATOM 1453 N N . SER A 1 190 ? -8.669 -8.024 -9.232 1.00 93.00 190 SER A N 1
ATOM 1454 C CA . SER A 1 190 ? -9.742 -8.578 -8.401 1.00 93.00 190 SER A CA 1
ATOM 1455 C C . SER A 1 190 ? -9.847 -10.098 -8.520 1.00 93.00 190 SER A C 1
ATOM 1457 O O . SER A 1 190 ? -10.071 -10.784 -7.529 1.00 93.00 190 SER A O 1
ATOM 1459 N N . ALA A 1 191 ? -9.606 -10.663 -9.704 1.00 94.88 191 ALA A N 1
ATOM 1460 C CA . ALA A 1 191 ? -9.592 -12.111 -9.893 1.00 94.88 191 ALA A CA 1
ATOM 1461 C C . ALA A 1 191 ? -8.540 -12.823 -9.027 1.00 94.88 191 ALA A C 1
ATOM 1463 O O . ALA A 1 191 ? -8.727 -13.992 -8.710 1.00 94.88 191 ALA A O 1
ATOM 1464 N N . PHE A 1 192 ? -7.463 -12.142 -8.629 1.00 94.19 192 PHE A N 1
ATOM 1465 C CA . PHE A 1 192 ? -6.480 -12.690 -7.701 1.00 94.19 192 PHE A CA 1
ATOM 1466 C C . PHE A 1 192 ? -6.747 -12.250 -6.257 1.00 94.19 192 PHE A C 1
ATOM 1468 O O . PHE A 1 192 ? -7.032 -13.084 -5.404 1.00 94.19 192 PHE A O 1
ATOM 1475 N N . TYR A 1 193 ? -6.705 -10.951 -5.966 1.00 93.19 193 TYR A N 1
ATOM 1476 C CA . TYR A 1 193 ? -6.798 -10.475 -4.584 1.00 93.19 193 TYR A CA 1
ATOM 1477 C C . TYR A 1 193 ? -8.184 -10.715 -3.983 1.00 93.19 193 TYR A C 1
ATOM 1479 O O . TYR A 1 193 ? -8.293 -11.299 -2.914 1.00 93.19 193 TYR A O 1
ATOM 1487 N N . ASP A 1 194 ? -9.248 -10.353 -4.690 1.00 91.94 194 ASP A N 1
ATOM 1488 C CA . ASP A 1 194 ? -10.599 -10.450 -4.137 1.00 91.94 194 ASP A CA 1
ATOM 1489 C C . ASP A 1 194 ? -11.109 -11.900 -4.157 1.00 91.94 194 ASP A C 1
ATOM 1491 O O . ASP A 1 194 ? -11.696 -12.385 -3.195 1.00 91.94 194 ASP A O 1
ATOM 1495 N N . MET A 1 195 ? -10.864 -12.628 -5.247 1.00 93.94 195 MET A N 1
ATOM 1496 C CA . MET A 1 195 ? -11.432 -13.970 -5.420 1.00 93.94 195 MET A CA 1
ATOM 1497 C C . MET A 1 195 ? -10.556 -15.082 -4.826 1.00 93.94 195 MET A C 1
ATOM 1499 O O . MET A 1 195 ? -11.093 -16.037 -4.271 1.00 93.94 195 MET A O 1
ATOM 1503 N N . VAL A 1 196 ? -9.224 -14.997 -4.954 1.00 96.00 196 VAL A N 1
ATOM 1504 C CA . VAL A 1 196 ? -8.303 -16.053 -4.483 1.00 96.00 196 VAL A CA 1
ATOM 1505 C C . VAL A 1 196 ? -7.835 -15.786 -3.059 1.00 96.00 196 VAL A C 1
ATOM 1507 O O . VAL A 1 196 ? -7.895 -16.698 -2.238 1.00 96.00 196 VAL A O 1
ATOM 1510 N N . ILE A 1 197 ? -7.370 -14.567 -2.763 1.00 94.56 197 ILE A N 1
ATOM 1511 C CA . ILE A 1 197 ? -6.826 -14.236 -1.437 1.00 94.56 197 ILE A CA 1
ATOM 1512 C C . ILE A 1 197 ? -7.954 -14.017 -0.422 1.00 94.56 197 ILE A C 1
ATOM 1514 O O . ILE A 1 197 ? -7.978 -14.691 0.603 1.00 94.56 197 ILE A O 1
ATOM 1518 N N . GLU A 1 198 ? -8.915 -13.142 -0.729 1.00 92.31 198 GLU A N 1
ATOM 1519 C CA . GLU A 1 198 ? -10.046 -12.848 0.170 1.00 92.31 198 GLU A CA 1
ATOM 1520 C C . GLU A 1 198 ? -11.184 -13.882 0.072 1.00 92.31 198 GLU A C 1
ATOM 1522 O O . GLU A 1 198 ? -12.071 -13.935 0.926 1.00 92.31 198 GLU A O 1
ATOM 1527 N N . GLY A 1 199 ? -11.179 -14.734 -0.959 1.00 94.19 199 GLY A N 1
ATOM 1528 C CA . GLY A 1 199 ? -12.165 -15.806 -1.119 1.00 94.19 199 GLY A CA 1
ATOM 1529 C C . GLY A 1 199 ? -13.575 -15.323 -1.476 1.00 94.19 199 GLY A C 1
ATOM 1530 O O . GLY A 1 199 ? -14.559 -16.018 -1.188 1.00 94.19 199 GLY A O 1
ATOM 1531 N N . LEU A 1 200 ? -13.708 -14.137 -2.082 1.00 92.94 200 LEU A N 1
ATOM 1532 C CA . LEU A 1 200 ? -14.999 -13.634 -2.540 1.00 92.94 200 LEU A CA 1
ATOM 1533 C C . LEU A 1 200 ? -15.571 -14.536 -3.638 1.00 92.94 200 LEU A C 1
ATOM 1535 O O . LEU A 1 200 ? -14.867 -15.049 -4.503 1.00 92.94 200 LEU A O 1
ATOM 1539 N N . LYS A 1 201 ? -16.888 -14.751 -3.589 1.00 92.38 201 LYS A N 1
ATOM 1540 C CA . LYS A 1 201 ? -17.598 -15.607 -4.555 1.00 92.38 201 LYS A CA 1
ATOM 1541 C C . LYS A 1 201 ? -17.951 -14.881 -5.848 1.00 92.38 201 LYS A C 1
ATOM 1543 O O . LYS A 1 201 ? -18.205 -15.529 -6.858 1.00 92.38 201 LYS A O 1
ATOM 1548 N N . GLU A 1 20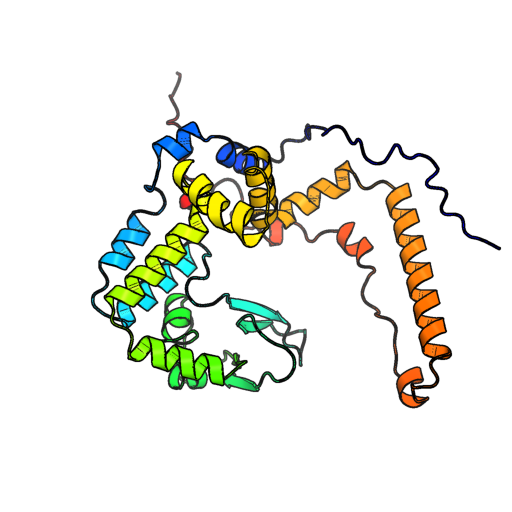2 ? -17.986 -13.556 -5.803 1.00 92.50 202 GLU A N 1
ATOM 1549 C CA . GLU A 1 202 ? -18.335 -12.684 -6.918 1.00 92.50 202 GLU A CA 1
ATOM 1550 C C . GLU A 1 202 ? -17.421 -11.460 -6.903 1.00 92.50 202 GLU A C 1
ATOM 1552 O O . GLU A 1 202 ? -16.998 -11.003 -5.839 1.00 92.50 202 GLU A O 1
ATOM 1557 N N . LEU A 1 203 ? -17.131 -10.925 -8.092 1.00 89.00 203 LEU A N 1
ATOM 1558 C CA . LEU A 1 203 ? -16.306 -9.729 -8.223 1.00 89.00 203 LEU A CA 1
ATOM 1559 C C . LEU A 1 203 ? -16.995 -8.525 -7.561 1.00 89.00 203 LEU A C 1
ATOM 1561 O O . LEU A 1 203 ? -18.206 -8.342 -7.738 1.00 89.00 203 LEU A O 1
ATOM 1565 N N . PRO A 1 204 ? -16.244 -7.659 -6.856 1.00 89.31 204 PRO A N 1
ATOM 1566 C CA . PRO A 1 204 ? -16.817 -6.462 -6.264 1.00 89.31 204 PRO A CA 1
ATOM 1567 C C . PRO A 1 204 ? -17.394 -5.542 -7.344 1.00 89.31 204 PRO A C 1
ATOM 1569 O O . PRO A 1 204 ? -16.821 -5.350 -8.419 1.00 89.31 204 PRO A O 1
ATOM 1572 N N . SER A 1 205 ? -18.543 -4.935 -7.048 1.00 92.69 205 SER A N 1
ATOM 1573 C CA . SER A 1 205 ? -19.147 -3.945 -7.941 1.00 92.69 205 SER A CA 1
ATOM 1574 C C . SER A 1 205 ? -18.269 -2.697 -8.063 1.00 92.69 205 SER A C 1
ATOM 1576 O O . SER A 1 205 ? -17.544 -2.348 -7.127 1.00 92.69 205 SER A O 1
ATOM 1578 N N . ARG A 1 206 ? -18.388 -1.956 -9.177 1.00 91.62 206 ARG A N 1
ATOM 1579 C CA . ARG A 1 206 ? -17.615 -0.718 -9.390 1.00 91.62 206 ARG A CA 1
ATOM 1580 C C . ARG A 1 206 ? -17.781 0.275 -8.241 1.00 91.62 206 ARG A C 1
ATOM 1582 O O . ARG A 1 206 ? -16.794 0.784 -7.730 1.00 91.62 206 ARG A O 1
ATOM 1589 N N . ALA A 1 207 ? -19.009 0.455 -7.760 1.00 92.88 207 ALA A N 1
ATOM 1590 C CA . ALA A 1 207 ? -19.293 1.312 -6.613 1.00 92.88 207 ALA A CA 1
ATOM 1591 C C . ALA A 1 207 ? -18.554 0.866 -5.338 1.00 92.88 207 ALA A C 1
ATOM 1593 O O . ALA A 1 207 ? -18.133 1.701 -4.546 1.00 92.88 207 ALA A O 1
ATOM 1594 N N . THR A 1 208 ? -18.378 -0.442 -5.126 1.00 90.88 208 THR A N 1
ATOM 1595 C CA . THR A 1 208 ? -17.618 -0.970 -3.980 1.00 90.88 208 THR A CA 1
ATOM 1596 C C . THR A 1 208 ? -16.137 -0.649 -4.104 1.00 90.88 208 THR A C 1
ATOM 1598 O O . THR A 1 208 ? -15.546 -0.148 -3.152 1.00 90.88 208 THR A O 1
ATOM 1601 N N . ILE A 1 209 ? -15.572 -0.839 -5.297 1.00 90.12 209 ILE A N 1
ATOM 1602 C CA . ILE A 1 209 ? -14.182 -0.483 -5.600 1.00 90.12 209 ILE A CA 1
ATOM 1603 C C . ILE A 1 209 ? -13.958 1.024 -5.403 1.00 90.12 209 ILE A C 1
ATOM 1605 O O . ILE A 1 209 ? -13.014 1.421 -4.725 1.00 90.12 209 ILE A O 1
ATOM 1609 N N . CYS A 1 210 ? -14.849 1.869 -5.927 1.00 90.44 210 CYS A N 1
ATOM 1610 C CA . CYS A 1 210 ? -14.717 3.322 -5.824 1.00 90.44 210 CYS A CA 1
ATOM 1611 C C . CYS A 1 210 ? -14.875 3.841 -4.393 1.00 90.44 210 CYS A C 1
ATOM 1613 O O . CYS A 1 210 ? -14.147 4.747 -3.995 1.00 90.44 210 CYS A O 1
ATOM 1615 N N . ARG A 1 211 ? -15.759 3.242 -3.582 1.00 89.50 211 ARG A N 1
ATOM 1616 C CA . ARG A 1 211 ? -15.842 3.565 -2.147 1.00 89.50 211 ARG A CA 1
ATOM 1617 C C . ARG A 1 211 ? -14.526 3.273 -1.430 1.00 89.50 211 ARG A C 1
ATOM 1619 O O . ARG A 1 211 ? -14.046 4.127 -0.693 1.00 89.50 211 ARG A O 1
ATOM 1626 N N . PHE A 1 212 ? -13.928 2.115 -1.698 1.00 85.81 212 PHE A N 1
ATOM 1627 C CA . PHE A 1 212 ? -12.639 1.747 -1.118 1.00 85.81 212 PHE A CA 1
ATOM 1628 C C . PHE A 1 212 ? -11.514 2.707 -1.545 1.00 85.81 212 PHE A C 1
ATOM 1630 O O . PHE A 1 212 ? -10.670 3.084 -0.735 1.00 85.81 212 PHE A O 1
ATOM 1637 N N . GLN A 1 213 ? -11.499 3.152 -2.805 1.00 86.44 213 GLN A N 1
ATOM 1638 C CA . GLN A 1 213 ? -10.516 4.139 -3.269 1.00 86.44 213 GLN A CA 1
ATOM 1639 C C . GLN A 1 213 ? -10.673 5.490 -2.564 1.00 86.44 213 GLN A C 1
ATOM 1641 O O . GLN A 1 213 ? -9.673 6.076 -2.158 1.00 86.44 213 GLN A O 1
ATOM 1646 N N . VAL A 1 214 ? -11.910 5.969 -2.381 1.00 85.94 214 VAL A N 1
ATOM 1647 C CA . VAL A 1 214 ? -12.178 7.202 -1.619 1.00 85.94 214 VAL A CA 1
ATOM 1648 C C . VAL A 1 214 ? -11.651 7.067 -0.192 1.00 85.94 214 VAL A C 1
ATOM 1650 O O . VAL A 1 214 ? -10.944 7.951 0.280 1.00 85.94 214 VAL A O 1
ATOM 1653 N N . GLU A 1 215 ? -11.969 5.958 0.477 1.00 83.06 215 GLU A N 1
ATOM 1654 C CA . GLU A 1 215 ? -11.553 5.696 1.856 1.00 83.06 215 GLU A CA 1
ATOM 1655 C C . GLU A 1 215 ? -10.028 5.647 2.005 1.00 83.06 215 GLU A C 1
ATOM 1657 O O . GLU A 1 215 ? -9.480 6.265 2.908 1.00 83.06 215 GLU A O 1
ATOM 1662 N N . THR A 1 216 ? -9.328 4.972 1.095 1.00 81.06 216 THR A N 1
ATOM 1663 C CA . THR A 1 216 ? -7.868 4.806 1.190 1.00 81.06 216 THR A CA 1
ATOM 1664 C C . THR A 1 216 ? -7.059 6.007 0.713 1.00 81.06 216 THR A C 1
ATOM 1666 O O . THR A 1 216 ? -5.933 6.189 1.160 1.00 81.06 216 THR A O 1
ATOM 1669 N N . SER A 1 217 ? -7.597 6.826 -0.195 1.00 80.69 217 SER A N 1
ATOM 1670 C CA . SER A 1 217 ? -6.867 7.975 -0.756 1.00 80.69 217 SER A CA 1
ATOM 1671 C C . SER A 1 217 ? -7.189 9.296 -0.058 1.00 80.69 217 SER A C 1
ATOM 1673 O O . SER A 1 217 ? -6.324 10.160 0.069 1.00 80.69 217 SER A O 1
ATOM 1675 N N . ILE A 1 218 ? -8.447 9.480 0.351 1.00 80.00 218 ILE A N 1
ATOM 1676 C CA . ILE A 1 218 ? -8.969 10.730 0.925 1.00 80.00 218 ILE A CA 1
ATOM 1677 C C . ILE A 1 218 ? -9.926 10.460 2.104 1.00 80.00 218 ILE A C 1
ATOM 1679 O O . ILE A 1 218 ? -10.901 11.188 2.320 1.00 80.00 218 ILE A O 1
ATOM 1683 N N . GLY A 1 219 ? -9.654 9.401 2.873 1.00 80.69 219 GLY A N 1
ATOM 1684 C CA . GLY A 1 219 ? -10.477 8.944 3.995 1.00 80.69 219 GLY A CA 1
ATOM 1685 C C . GLY A 1 219 ? -10.572 9.943 5.139 1.00 80.69 219 GLY A C 1
ATOM 1686 O O . GLY A 1 219 ? -11.637 10.097 5.730 1.00 80.69 219 GLY A O 1
ATOM 1687 N N . GLU A 1 220 ? -9.512 10.698 5.415 1.00 77.12 220 GLU A N 1
ATOM 1688 C CA . GLU A 1 220 ? -9.525 11.745 6.435 1.00 77.12 220 GLU A CA 1
ATOM 1689 C C . GLU A 1 220 ? -10.463 12.882 6.031 1.00 77.12 220 GLU A C 1
ATOM 1691 O O . GLU A 1 220 ? -11.206 13.399 6.867 1.00 77.12 220 GLU A O 1
ATOM 1696 N N . LEU A 1 221 ? -10.498 13.231 4.736 1.00 78.31 221 LEU A N 1
ATOM 1697 C CA . LEU A 1 221 ? -11.472 14.187 4.213 1.00 78.31 221 LEU A CA 1
ATOM 1698 C C . LEU A 1 221 ? -12.893 13.644 4.394 1.00 78.31 221 LEU A C 1
ATOM 1700 O O . LEU A 1 221 ? -13.734 14.356 4.947 1.00 78.31 221 LEU A O 1
ATOM 1704 N N . LEU A 1 222 ? -13.149 12.388 4.008 1.00 80.19 222 LEU A N 1
ATOM 1705 C CA . LEU A 1 222 ? -14.437 11.717 4.225 1.00 80.19 222 LEU A CA 1
ATOM 1706 C C . LEU A 1 222 ? -14.835 11.713 5.714 1.00 80.19 222 LEU A C 1
ATOM 1708 O O . LEU A 1 222 ? -15.977 12.035 6.052 1.00 80.19 222 LEU A O 1
ATOM 1712 N N . GLY A 1 223 ? -13.882 11.445 6.606 1.00 77.12 223 GLY A N 1
ATOM 1713 C CA . GLY A 1 223 ? -14.042 11.419 8.059 1.00 77.12 223 GLY A CA 1
ATOM 1714 C C . GLY A 1 223 ? -14.405 12.768 8.683 1.00 77.12 223 GLY A C 1
ATOM 1715 O O . GLY A 1 223 ? -14.941 12.798 9.786 1.00 77.12 223 GLY A O 1
ATOM 1716 N N . THR A 1 224 ? -14.207 13.894 7.987 1.00 74.88 224 THR A N 1
ATOM 1717 C CA . THR A 1 224 ? -14.702 15.205 8.457 1.00 74.88 224 THR A CA 1
ATOM 1718 C C . THR A 1 224 ? -16.183 15.460 8.163 1.00 74.88 224 THR A C 1
ATOM 1720 O O . THR A 1 224 ? -16.791 16.350 8.772 1.00 74.88 224 THR A O 1
ATOM 1723 N N . TYR A 1 225 ? -16.767 14.708 7.226 1.00 75.19 225 TYR A N 1
ATOM 1724 C CA . TYR A 1 225 ? -18.167 14.840 6.818 1.00 75.19 225 TYR A CA 1
ATOM 1725 C C . TYR A 1 225 ? -19.026 13.714 7.371 1.00 75.19 225 TYR A C 1
ATOM 1727 O O . TYR A 1 225 ? -20.103 13.985 7.891 1.00 75.19 225 TYR A O 1
ATOM 1735 N N . TYR A 1 226 ? -18.535 12.475 7.322 1.00 78.31 226 TYR A N 1
ATOM 1736 C CA . TYR A 1 226 ? -19.302 11.299 7.720 1.00 78.31 226 TYR A CA 1
ATOM 1737 C C . TYR A 1 226 ? -19.910 11.418 9.133 1.00 78.31 226 TYR A C 1
ATOM 1739 O O . TYR A 1 226 ? -21.124 11.246 9.256 1.00 78.31 226 TYR A O 1
ATOM 1747 N N . PRO A 1 227 ? -19.171 11.831 10.189 1.00 77.38 227 PRO A N 1
ATOM 1748 C CA . PRO A 1 227 ? -19.759 12.020 11.513 1.00 77.38 227 PRO A CA 1
ATOM 1749 C C . PRO A 1 227 ? -20.851 13.096 11.550 1.00 77.38 227 PRO A C 1
ATOM 1751 O O . PRO A 1 227 ? -21.811 12.946 12.289 1.00 77.38 227 PRO A O 1
ATOM 1754 N N . LYS A 1 228 ? -20.776 14.159 10.740 1.00 77.38 228 LYS A N 1
ATOM 1755 C CA . LYS A 1 228 ? -21.823 15.202 10.724 1.00 77.38 228 LYS A CA 1
ATOM 1756 C C . LYS A 1 228 ? -23.164 14.673 10.221 1.00 77.38 228 LYS A C 1
ATOM 1758 O O . LYS A 1 228 ? -24.202 15.191 10.615 1.00 77.38 228 LYS A O 1
ATOM 1763 N N . GLU A 1 229 ? -23.126 13.655 9.367 1.00 80.69 229 GLU A N 1
ATOM 1764 C CA . GLU A 1 229 ? -24.315 13.050 8.769 1.00 80.69 229 GLU A CA 1
ATOM 1765 C C . GLU A 1 229 ? -24.912 11.940 9.645 1.00 80.69 229 GLU A C 1
ATOM 1767 O O . GLU A 1 229 ? -26.131 11.780 9.677 1.00 80.69 229 GLU A O 1
ATOM 1772 N N . VAL A 1 230 ? -24.079 11.163 10.353 1.00 81.38 230 VAL A N 1
ATOM 1773 C CA . VAL A 1 230 ? -24.550 9.962 11.076 1.00 81.38 230 VAL A CA 1
ATOM 1774 C C . VAL A 1 230 ? -24.353 9.995 12.591 1.00 81.38 230 VAL A C 1
ATOM 1776 O O . VAL A 1 230 ? -24.948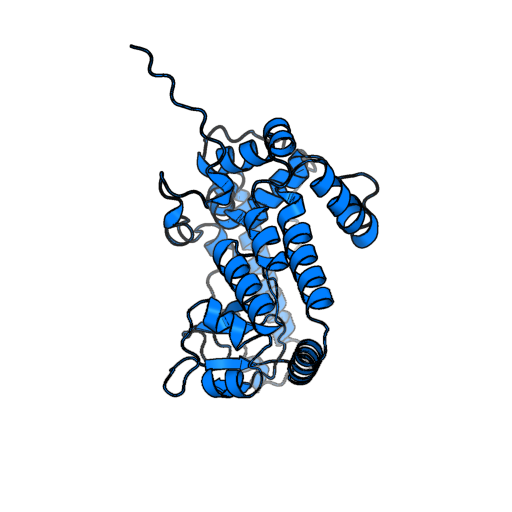 9.177 13.290 1.00 81.38 230 VAL A O 1
ATOM 1779 N N . TRP A 1 231 ? -23.526 10.897 13.125 1.00 77.50 231 TRP A N 1
ATOM 1780 C CA . TRP A 1 231 ? -23.201 10.933 14.551 1.00 77.50 231 TRP A CA 1
ATOM 1781 C C . TRP A 1 231 ? -24.197 11.795 15.325 1.00 77.50 231 TRP A C 1
ATOM 1783 O O . TRP A 1 231 ? -24.131 13.024 15.332 1.00 77.50 231 TRP A O 1
ATOM 1793 N N . THR A 1 232 ? -25.134 11.139 16.004 1.00 83.50 232 THR A N 1
ATOM 1794 C CA . THR A 1 232 ? -26.161 11.802 16.814 1.00 83.50 232 THR A CA 1
ATOM 1795 C C . THR A 1 232 ? -25.722 11.974 18.270 1.00 83.50 232 THR A C 1
ATOM 1797 O O . THR A 1 232 ? -24.791 11.319 18.747 1.00 83.50 232 THR A O 1
ATOM 1800 N N . ALA A 1 233 ? -26.426 12.835 19.012 1.00 82.12 233 ALA A N 1
ATOM 1801 C CA . ALA A 1 233 ? -26.205 13.005 20.450 1.00 82.12 233 ALA A CA 1
ATOM 1802 C C . ALA A 1 233 ? -26.406 11.692 21.232 1.00 82.12 233 ALA A C 1
ATOM 1804 O O . ALA A 1 233 ? -25.644 11.405 22.153 1.00 82.12 233 ALA A O 1
ATOM 1805 N N . ASP A 1 234 ? -27.375 10.868 20.825 1.00 83.62 234 ASP A N 1
ATOM 1806 C CA . ASP A 1 234 ? -27.647 9.577 21.464 1.00 83.62 234 ASP A CA 1
ATOM 1807 C C . ASP A 1 234 ? -26.510 8.574 21.229 1.00 83.62 234 ASP A C 1
ATOM 1809 O O . ASP A 1 234 ? -26.097 7.876 22.157 1.00 83.62 234 ASP A O 1
ATOM 1813 N N . ILE A 1 235 ? -25.950 8.537 20.011 1.00 82.44 235 ILE A N 1
ATOM 1814 C CA . ILE A 1 235 ? -24.771 7.716 19.695 1.00 82.44 235 ILE A CA 1
ATOM 1815 C C . ILE A 1 235 ? -23.576 8.173 20.539 1.00 82.44 235 ILE A C 1
ATOM 1817 O O . ILE A 1 235 ? -22.887 7.335 21.124 1.00 82.44 235 ILE A O 1
ATOM 1821 N N . ALA A 1 236 ? -23.366 9.488 20.659 1.00 79.19 236 ALA A N 1
ATOM 1822 C CA . ALA A 1 236 ? -22.308 10.049 21.495 1.00 79.19 236 ALA A CA 1
ATOM 1823 C C . ALA A 1 236 ? -22.456 9.615 22.962 1.00 79.19 236 ALA A C 1
ATOM 1825 O O . ALA A 1 236 ? -21.518 9.063 23.537 1.00 79.19 236 ALA A O 1
ATOM 1826 N N . ALA A 1 237 ? -23.648 9.787 23.540 1.00 83.06 237 ALA A N 1
ATOM 1827 C CA . ALA A 1 237 ? -23.928 9.422 24.927 1.00 83.06 237 ALA A CA 1
ATOM 1828 C C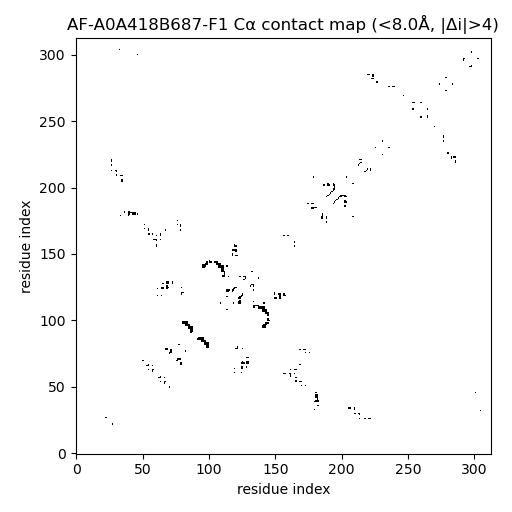 . ALA A 1 237 ? -23.756 7.914 25.176 1.00 83.06 237 ALA A C 1
ATOM 1830 O O . ALA A 1 237 ? -23.159 7.504 26.173 1.00 83.06 237 ALA A O 1
ATOM 1831 N N . CYS A 1 238 ? -24.232 7.072 24.254 1.00 83.94 238 CYS A N 1
ATOM 1832 C CA . CYS A 1 238 ? -24.069 5.624 24.351 1.00 83.94 238 CYS A CA 1
ATOM 1833 C C . CYS A 1 238 ? -22.588 5.214 24.316 1.00 83.94 238 CYS A C 1
ATOM 1835 O O . CYS A 1 238 ? -22.148 4.369 25.100 1.00 83.94 238 CYS A O 1
ATOM 1837 N N . ALA A 1 239 ? -21.806 5.819 23.423 1.00 82.75 239 ALA A N 1
ATOM 1838 C CA . ALA A 1 239 ? -20.391 5.515 23.278 1.00 82.75 239 ALA A CA 1
ATOM 1839 C C . ALA A 1 239 ? -19.569 5.998 24.493 1.00 82.75 239 ALA A C 1
ATOM 1841 O O . ALA A 1 239 ? -18.681 5.279 24.959 1.00 82.75 239 ALA A O 1
ATOM 1842 N N . GLU A 1 240 ? -19.913 7.152 25.077 1.00 80.44 240 GLU A N 1
ATOM 1843 C CA . GLU A 1 240 ? -19.324 7.629 26.337 1.00 80.44 240 GLU A CA 1
ATOM 1844 C C . GLU A 1 240 ? -19.596 6.671 27.504 1.00 80.44 240 GLU A C 1
ATOM 1846 O O . GLU A 1 240 ? -18.678 6.326 28.256 1.00 80.44 240 GLU A O 1
ATOM 1851 N N . LEU A 1 241 ? -20.837 6.186 27.638 1.00 85.88 241 LEU A N 1
ATOM 1852 C CA . LEU A 1 241 ? -21.200 5.216 28.674 1.00 85.88 241 LEU A CA 1
ATOM 1853 C C . LEU A 1 241 ? -20.415 3.907 28.536 1.00 85.88 241 LEU A C 1
ATOM 1855 O O . LEU A 1 241 ? -19.916 3.389 29.539 1.00 85.88 241 LEU A O 1
ATOM 1859 N N . LEU A 1 242 ? -20.254 3.397 27.310 1.00 85.81 242 LEU A N 1
ATOM 1860 C CA . LEU A 1 242 ? -19.457 2.198 27.047 1.00 85.81 242 LEU A CA 1
ATOM 1861 C C . LEU A 1 242 ? -18.003 2.384 27.495 1.00 85.81 242 LEU A C 1
ATOM 1863 O O . LEU A 1 242 ? -17.448 1.520 28.173 1.00 85.81 242 LEU A O 1
ATOM 1867 N N . VAL A 1 243 ? -17.382 3.519 27.169 1.00 82.75 243 VAL A N 1
ATOM 1868 C CA . VAL A 1 243 ? -15.987 3.766 27.560 1.00 82.75 243 VAL A CA 1
ATOM 1869 C C . VAL A 1 243 ? -15.828 3.931 29.063 1.00 82.75 243 VAL A C 1
ATOM 1871 O O . VAL A 1 243 ? -14.856 3.421 29.626 1.00 82.75 243 VAL A O 1
ATOM 1874 N N . LEU A 1 244 ? -16.769 4.591 29.738 1.00 83.25 244 LEU A N 1
ATOM 1875 C CA . LEU A 1 244 ? -16.759 4.668 31.199 1.00 83.25 244 LEU A CA 1
ATOM 1876 C C . LEU A 1 244 ? -16.866 3.276 31.832 1.00 83.25 244 LEU A C 1
ATOM 1878 O O . LEU A 1 244 ? -16.095 2.963 32.742 1.00 83.25 244 LEU A O 1
ATOM 1882 N N . ALA A 1 245 ? -17.753 2.423 31.312 1.00 88.00 245 ALA A N 1
ATOM 1883 C CA . ALA A 1 245 ? -17.902 1.048 31.777 1.00 88.00 245 ALA A CA 1
ATOM 1884 C C . ALA A 1 245 ? -16.624 0.221 31.552 1.00 88.00 245 ALA A C 1
ATOM 1886 O O . ALA A 1 245 ? -16.171 -0.466 32.468 1.00 88.00 245 ALA A O 1
ATOM 1887 N N . LEU A 1 246 ? -15.992 0.337 30.379 1.00 87.56 246 LEU A N 1
ATOM 1888 C CA . LEU A 1 246 ? -14.735 -0.352 30.068 1.00 87.56 246 LEU A CA 1
ATOM 1889 C C . LEU A 1 246 ? -13.584 0.114 30.967 1.00 87.56 246 LEU A C 1
ATOM 1891 O O . LEU A 1 246 ? -12.854 -0.718 31.504 1.00 87.56 246 LEU A O 1
ATOM 1895 N N . LYS A 1 247 ? -13.440 1.427 31.193 1.00 83.25 247 LYS A N 1
ATOM 1896 C CA . LYS A 1 247 ? -12.426 1.976 32.110 1.00 83.25 247 LYS A CA 1
ATOM 1897 C C . LYS A 1 247 ? -12.626 1.475 33.539 1.00 83.25 247 LYS A C 1
ATOM 1899 O O . LYS A 1 247 ? -11.64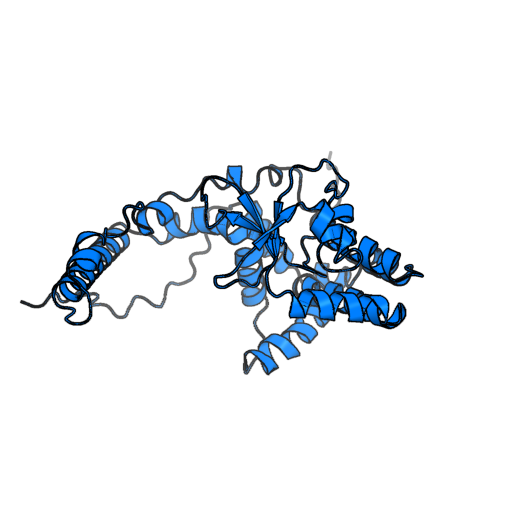9 1.139 34.207 1.00 83.25 247 LYS A O 1
ATOM 1904 N N . ALA A 1 248 ? -13.876 1.406 34.000 1.00 86.62 248 ALA A N 1
ATOM 1905 C CA . ALA A 1 248 ? -14.204 0.883 35.321 1.00 86.62 248 ALA A CA 1
ATOM 1906 C C . ALA A 1 248 ? -13.875 -0.614 35.434 1.00 86.62 248 ALA A C 1
ATOM 1908 O O . ALA A 1 248 ? -13.165 -1.009 36.355 1.00 86.62 248 ALA A O 1
ATOM 1909 N N . ALA A 1 249 ? -14.311 -1.426 34.466 1.00 88.94 249 ALA A N 1
ATOM 1910 C CA . ALA A 1 249 ? -14.031 -2.860 34.439 1.00 88.94 249 ALA A CA 1
ATOM 1911 C C . ALA A 1 249 ? -12.523 -3.150 34.385 1.00 88.94 249 ALA A C 1
ATOM 1913 O O . ALA A 1 249 ? -12.034 -4.001 35.126 1.00 88.94 249 ALA A O 1
ATOM 1914 N N . PHE A 1 250 ? -11.774 -2.400 33.569 1.00 87.69 250 PHE A N 1
ATOM 1915 C CA . PHE A 1 250 ? -10.320 -2.524 33.484 1.00 87.69 250 PHE A CA 1
ATOM 1916 C C . PHE A 1 250 ? -9.646 -2.194 34.820 1.00 87.69 250 PHE A C 1
ATOM 1918 O O . PHE A 1 250 ? -8.789 -2.948 35.279 1.00 87.69 250 PHE A O 1
ATOM 1925 N N . LYS A 1 251 ? -10.066 -1.106 35.482 1.00 85.19 251 LYS A N 1
ATOM 1926 C CA . LYS A 1 251 ? -9.561 -0.737 36.811 1.00 85.19 251 LYS A CA 1
ATOM 1927 C C . LYS A 1 251 ? -9.805 -1.853 37.831 1.00 85.19 251 LYS A C 1
ATOM 1929 O O . LYS A 1 251 ? -8.872 -2.258 38.515 1.00 85.19 251 LYS A O 1
ATOM 1934 N N . THR A 1 252 ? -11.023 -2.390 37.891 1.00 89.00 252 THR A N 1
ATOM 1935 C CA . THR A 1 252 ? -11.355 -3.506 38.791 1.00 89.00 252 THR A CA 1
ATOM 1936 C C . THR A 1 252 ? -10.536 -4.763 38.478 1.00 89.00 252 THR A C 1
ATOM 1938 O O . THR A 1 252 ? -10.057 -5.437 39.392 1.00 89.00 252 THR A O 1
ATOM 1941 N N . GLY A 1 253 ? -10.327 -5.077 37.196 1.00 88.88 253 GLY A N 1
ATOM 1942 C CA . GLY A 1 253 ? -9.474 -6.189 36.772 1.00 88.88 253 GLY A CA 1
ATOM 1943 C C . GLY A 1 253 ? -8.024 -6.020 37.229 1.00 88.88 253 GLY A C 1
ATOM 1944 O O . GLY A 1 253 ? -7.427 -6.959 37.745 1.00 88.88 253 GLY A O 1
ATOM 1945 N N . LEU A 1 254 ? -7.479 -4.808 37.117 1.00 87.31 254 LEU A N 1
ATOM 1946 C CA . LEU A 1 254 ? -6.120 -4.492 37.557 1.00 87.31 254 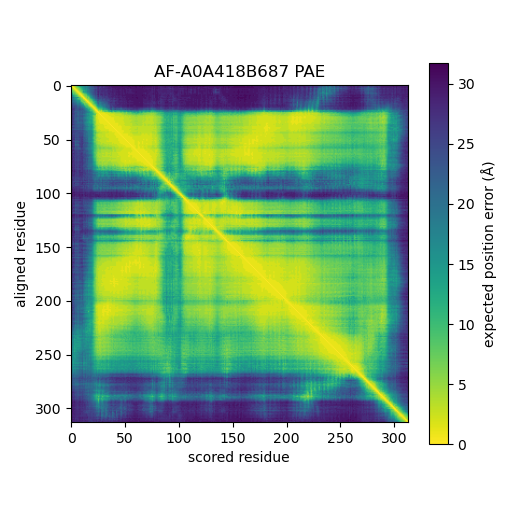LEU A CA 1
ATOM 1947 C C . LEU A 1 254 ? -5.956 -4.586 39.084 1.00 87.31 254 LEU A C 1
ATOM 1949 O O . LEU A 1 254 ? -4.952 -5.097 39.582 1.00 87.31 254 LEU A O 1
ATOM 1953 N N . GLU A 1 255 ? -6.952 -4.113 39.835 1.00 86.12 255 GLU A N 1
ATOM 1954 C CA . GLU A 1 255 ? -6.953 -4.165 41.301 1.00 86.12 255 GLU A CA 1
ATOM 1955 C C . GLU A 1 255 ? -7.031 -5.603 41.830 1.00 86.12 255 GLU A C 1
ATOM 1957 O O . GLU A 1 255 ? -6.391 -5.927 42.827 1.00 86.12 255 GLU A O 1
ATOM 1962 N N . SER A 1 256 ? -7.769 -6.477 41.141 1.00 88.94 256 SER A N 1
ATOM 1963 C CA . SER A 1 256 ? -7.969 -7.881 41.534 1.00 88.94 256 SER A CA 1
ATOM 1964 C C . SER A 1 256 ? -6.949 -8.863 40.946 1.00 88.94 256 SER A C 1
ATOM 1966 O O . SER A 1 256 ? -6.928 -10.036 41.325 1.00 88.94 256 SER A O 1
ATOM 1968 N N . ALA A 1 257 ? -6.088 -8.413 40.033 1.00 90.75 257 ALA A N 1
ATOM 1969 C CA . ALA A 1 257 ? -5.086 -9.250 39.389 1.00 90.75 257 ALA A CA 1
ATOM 1970 C C . ALA A 1 257 ? -4.004 -9.701 40.384 1.00 90.75 257 ALA A C 1
ATOM 1972 O O . ALA A 1 257 ? -3.091 -8.944 40.720 1.00 90.75 257 ALA A O 1
ATOM 1973 N N . GLY A 1 258 ? -4.078 -10.966 40.810 1.00 90.88 258 GLY A N 1
ATOM 1974 C CA . GLY A 1 258 ? -3.117 -11.580 41.736 1.00 90.88 258 GLY A CA 1
ATOM 1975 C C . GLY A 1 258 ? -1.734 -11.872 41.141 1.00 90.88 258 GLY A C 1
ATOM 1976 O O . GLY A 1 258 ? -0.832 -12.262 41.872 1.00 90.88 258 GLY A O 1
ATOM 1977 N N . TRP A 1 259 ? -1.558 -11.694 39.829 1.00 93.25 259 TRP A N 1
ATOM 1978 C CA . TRP A 1 259 ? -0.273 -11.859 39.142 1.00 93.25 259 TRP A CA 1
ATOM 1979 C C . TRP A 1 259 ? 0.537 -10.553 39.051 1.00 93.25 259 TRP A C 1
ATOM 1981 O O . TRP A 1 259 ? 1.708 -10.598 38.686 1.00 93.25 259 TRP A O 1
ATOM 1991 N N . LEU A 1 260 ? -0.071 -9.403 39.374 1.00 91.44 260 LEU A N 1
ATOM 1992 C CA . LEU A 1 260 ? 0.593 -8.098 39.394 1.00 91.44 260 LEU A CA 1
ATOM 1993 C C . LEU A 1 260 ? 1.128 -7.788 40.793 1.00 91.44 260 LEU A C 1
ATOM 1995 O O . LEU A 1 260 ? 0.414 -7.944 41.787 1.00 91.44 260 LEU A O 1
ATOM 1999 N N . ASP A 1 261 ? 2.359 -7.294 40.872 1.00 90.12 261 ASP A N 1
ATOM 2000 C CA . ASP A 1 261 ? 2.897 -6.760 42.120 1.00 90.12 261 ASP A CA 1
ATOM 2001 C C . ASP A 1 261 ? 2.317 -5.370 42.452 1.00 90.12 261 ASP A C 1
ATOM 2003 O O . ASP A 1 261 ? 1.733 -4.670 41.614 1.00 90.12 261 ASP A O 1
ATOM 2007 N N . ASP A 1 262 ? 2.463 -4.968 43.715 1.00 88.06 262 ASP A N 1
ATOM 2008 C CA . ASP A 1 262 ? 1.909 -3.708 44.220 1.00 88.06 262 ASP A CA 1
ATOM 2009 C C . ASP A 1 262 ? 2.565 -2.477 43.582 1.00 88.06 262 ASP A C 1
ATOM 2011 O O . ASP A 1 262 ? 1.903 -1.455 43.375 1.00 88.06 262 ASP A O 1
ATOM 2015 N N . ALA A 1 263 ? 3.850 -2.574 43.230 1.00 88.06 263 ALA A N 1
ATOM 2016 C CA . ALA A 1 263 ? 4.593 -1.493 42.592 1.00 88.06 263 ALA A CA 1
ATOM 2017 C C . ALA A 1 263 ? 4.047 -1.200 41.184 1.00 88.06 263 ALA A C 1
ATOM 2019 O O . ALA A 1 263 ? 3.763 -0.050 40.849 1.00 88.06 263 ALA A O 1
ATOM 2020 N N . THR A 1 264 ? 3.820 -2.238 40.382 1.00 86.88 264 THR A N 1
ATOM 2021 C CA . THR A 1 264 ? 3.255 -2.150 39.031 1.00 86.88 264 THR A CA 1
ATOM 2022 C C . THR A 1 264 ? 1.806 -1.680 39.080 1.00 86.88 264 THR A C 1
ATOM 2024 O O . THR A 1 264 ? 1.421 -0.796 38.312 1.00 86.88 264 THR A O 1
ATOM 2027 N N . ARG A 1 265 ? 1.011 -2.190 40.033 1.00 84.56 265 ARG A N 1
ATOM 2028 C CA . ARG A 1 265 ? -0.379 -1.751 40.238 1.00 84.56 265 ARG A CA 1
ATOM 2029 C C . ARG A 1 265 ? -0.474 -0.266 40.598 1.00 84.56 265 ARG A C 1
ATOM 2031 O O . ARG A 1 265 ? -1.374 0.417 40.120 1.00 84.56 265 ARG A O 1
ATOM 2038 N N . THR A 1 266 ? 0.467 0.240 41.394 1.00 82.50 266 THR A N 1
ATOM 2039 C CA . THR A 1 266 ? 0.528 1.658 41.796 1.00 82.50 266 THR A CA 1
ATOM 2040 C C . THR A 1 266 ? 1.023 2.564 40.667 1.00 82.50 266 THR A C 1
ATOM 2042 O O . THR A 1 266 ? 0.557 3.694 40.525 1.00 82.50 266 THR A O 1
ATOM 2045 N N . ASN A 1 267 ? 1.954 2.074 39.845 1.00 81.12 267 ASN A N 1
ATOM 2046 C CA . ASN A 1 267 ? 2.515 2.829 38.724 1.00 81.12 267 ASN A CA 1
ATOM 2047 C C . ASN A 1 267 ? 1.581 2.898 37.510 1.00 81.12 267 ASN A C 1
ATOM 2049 O O . ASN A 1 267 ? 1.749 3.779 36.663 1.00 81.12 267 ASN A O 1
ATOM 2053 N N . PHE A 1 268 ? 0.597 2.000 37.412 1.00 76.69 268 PHE A N 1
ATOM 2054 C CA . PHE A 1 268 ? -0.379 2.053 36.337 1.00 76.69 268 PHE A CA 1
ATOM 2055 C C . PHE A 1 268 ? -1.207 3.337 36.419 1.00 76.69 268 PHE A C 1
ATOM 2057 O O . PHE A 1 268 ? -1.931 3.597 37.381 1.00 76.69 268 PHE A O 1
ATOM 2064 N N . GLN A 1 269 ? -1.156 4.121 35.349 1.00 67.38 269 GLN A N 1
ATOM 2065 C CA . GLN A 1 269 ? -2.071 5.226 35.132 1.00 67.38 269 GLN A CA 1
ATOM 2066 C C . GLN A 1 269 ? -2.947 4.869 33.938 1.00 67.38 269 GLN A C 1
ATOM 2068 O O . GLN A 1 269 ? -2.402 4.562 32.874 1.00 67.38 269 GLN A O 1
ATOM 2073 N N . PRO A 1 270 ? -4.286 4.915 34.065 1.00 63.34 270 PRO A N 1
ATOM 2074 C CA . PRO A 1 270 ? -5.131 4.766 32.895 1.00 63.34 270 PRO A CA 1
ATOM 2075 C C . PRO A 1 270 ? -4.738 5.838 31.866 1.00 63.34 270 PRO A C 1
ATOM 2077 O O . PRO A 1 270 ? -4.378 6.953 32.268 1.00 63.34 270 PRO A O 1
ATOM 2080 N N . PRO A 1 271 ? -4.798 5.529 30.558 1.00 58.12 271 PRO A N 1
ATOM 2081 C CA . PRO A 1 271 ? -4.425 6.472 29.513 1.00 58.12 271 PRO A CA 1
ATOM 2082 C C . PRO A 1 271 ? -5.079 7.839 29.749 1.00 58.12 271 PRO A C 1
ATOM 2084 O O . PRO A 1 271 ? -6.305 7.948 29.827 1.00 58.12 271 PRO A O 1
ATOM 2087 N N . ARG A 1 272 ? -4.246 8.879 29.899 1.00 51.94 272 ARG A N 1
ATOM 2088 C CA . ARG A 1 272 ? -4.684 10.274 30.092 1.00 51.94 272 ARG A CA 1
ATOM 2089 C C . ARG A 1 272 ? -5.075 10.960 28.781 1.00 51.94 272 ARG A C 1
ATOM 2091 O O . ARG A 1 272 ? -5.529 12.100 28.821 1.00 51.94 272 ARG A O 1
ATOM 2098 N N . ALA A 1 273 ? -4.851 10.295 27.645 1.00 49.41 273 ALA A N 1
ATOM 2099 C CA . ALA A 1 273 ? -5.178 10.819 26.329 1.00 49.41 273 ALA A CA 1
ATOM 2100 C C . ALA A 1 273 ? -6.654 11.254 26.282 1.00 49.41 273 ALA A C 1
ATOM 2102 O O . ALA A 1 273 ? -7.499 10.611 26.928 1.00 49.41 273 ALA A O 1
ATOM 2103 N N . PRO A 1 274 ? -6.981 12.344 25.560 1.00 50.16 274 PRO A N 1
ATOM 2104 C CA . PRO A 1 274 ? -8.369 12.680 25.302 1.00 50.16 274 PRO A CA 1
ATOM 2105 C C . PRO A 1 274 ? -9.079 11.442 24.754 1.00 50.16 274 PRO A C 1
ATOM 2107 O O . PRO A 1 274 ? -8.500 10.600 24.073 1.00 50.16 274 PRO A O 1
ATOM 2110 N N . HIS A 1 275 ? -10.336 11.288 25.152 1.00 56.00 275 HIS A N 1
ATOM 2111 C CA . HIS A 1 275 ? -11.161 10.169 24.735 1.00 56.00 275 HIS A CA 1
ATOM 2112 C C . HIS A 1 275 ? -11.068 10.008 23.202 1.00 56.00 275 HIS A C 1
ATOM 2114 O O . HIS A 1 275 ? -11.299 11.003 22.522 1.00 56.00 275 HIS A O 1
ATOM 2120 N N . PRO A 1 276 ? -10.807 8.809 22.641 1.00 51.16 276 PRO A N 1
ATOM 2121 C CA . PRO A 1 276 ? -10.740 8.623 21.183 1.00 51.16 276 PRO A CA 1
ATOM 2122 C C . PRO A 1 276 ? -11.988 9.146 20.449 1.00 51.16 276 PRO A C 1
ATOM 2124 O O . PRO A 1 276 ? -11.902 9.742 19.384 1.00 51.16 276 PRO A O 1
ATOM 2127 N N . LEU A 1 277 ? -13.164 9.033 21.078 1.00 53.41 277 LEU A N 1
ATOM 2128 C CA . LEU A 1 277 ? -14.416 9.626 20.600 1.00 53.41 277 LEU A CA 1
ATOM 2129 C C . LEU A 1 277 ? -14.396 11.157 20.512 1.00 53.41 277 LEU A C 1
ATOM 2131 O O . LEU A 1 277 ? -15.066 11.726 19.661 1.00 53.41 277 LEU A O 1
ATOM 2135 N N . ARG A 1 278 ? -13.638 11.845 21.369 1.00 51.16 278 ARG A N 1
ATOM 2136 C CA . ARG A 1 278 ? -13.513 13.306 21.336 1.00 51.16 278 ARG A CA 1
ATOM 2137 C C . ARG A 1 278 ? -12.674 13.776 20.145 1.00 51.16 278 ARG A C 1
ATOM 2139 O O . ARG A 1 278 ? -12.932 14.863 19.644 1.00 51.16 278 ARG A O 1
ATOM 2146 N N . GLU A 1 279 ? -11.727 12.961 19.680 1.00 53.09 279 GLU A N 1
ATOM 2147 C CA . GLU A 1 279 ? -10.980 13.197 18.435 1.00 53.09 279 GLU A CA 1
ATOM 2148 C C . GLU A 1 279 ? -11.816 12.848 17.193 1.00 53.09 279 GLU A C 1
ATOM 2150 O O . GLU A 1 279 ? -11.786 13.594 16.222 1.00 53.09 279 GLU A O 1
ATOM 2155 N N . ILE A 1 280 ? -12.661 11.808 17.250 1.00 54.25 280 ILE A N 1
ATOM 2156 C CA . ILE A 1 280 ? -13.658 11.511 16.197 1.00 54.25 280 ILE A CA 1
ATOM 2157 C C . ILE A 1 280 ? -14.653 12.673 16.019 1.00 54.25 280 ILE A C 1
ATOM 2159 O O . ILE A 1 280 ? -15.079 12.974 14.907 1.00 54.25 280 ILE A O 1
ATOM 2163 N N . LEU A 1 281 ? -15.012 13.341 17.118 1.00 49.12 281 LEU A N 1
ATOM 2164 C CA . LEU A 1 281 ? -15.928 14.485 17.135 1.00 49.12 281 LEU A CA 1
ATOM 2165 C C . LEU A 1 281 ? -15.282 15.811 16.705 1.00 49.12 281 LEU A C 1
ATOM 2167 O O . LEU A 1 281 ? -15.994 16.725 16.295 1.00 49.12 281 LEU A O 1
ATOM 2171 N N . ASN A 1 282 ? -13.955 15.917 16.794 1.00 48.16 282 ASN A N 1
ATOM 2172 C CA . ASN A 1 282 ? -13.168 17.072 16.361 1.00 48.16 282 ASN A CA 1
ATOM 2173 C C . ASN A 1 282 ? -11.988 16.587 15.504 1.00 48.16 282 ASN A C 1
ATOM 2175 O O . ASN A 1 282 ? -10.839 16.670 15.951 1.00 48.16 282 ASN A O 1
ATOM 2179 N N . PRO A 1 283 ? -12.248 16.066 14.291 1.00 53.00 283 PRO A N 1
ATOM 2180 C CA . PRO A 1 283 ? -11.175 15.616 13.425 1.00 53.00 283 PRO A CA 1
ATOM 2181 C C . PRO A 1 283 ? -10.245 16.790 13.108 1.00 53.00 283 PRO A C 1
ATOM 2183 O O . PRO A 1 283 ? -10.692 17.933 12.948 1.00 53.00 283 PRO A O 1
ATOM 2186 N N . THR A 1 284 ? -8.945 16.501 13.011 1.00 50.66 284 THR A N 1
ATOM 2187 C CA . THR A 1 284 ? -7.933 17.438 12.513 1.00 50.66 284 THR A CA 1
ATOM 2188 C C . THR A 1 284 ? -8.470 18.135 11.259 1.00 50.66 284 THR A C 1
ATOM 2190 O O . THR A 1 284 ? -8.992 17.450 10.375 1.00 50.66 284 THR A O 1
ATOM 2193 N N . PRO A 1 285 ? -8.383 19.473 11.141 1.00 54.19 285 PRO A N 1
ATOM 2194 C CA . PRO A 1 285 ? -8.907 20.161 9.971 1.00 54.19 285 PRO A CA 1
ATOM 2195 C C . PRO A 1 285 ? -8.301 19.568 8.694 1.00 54.19 285 PRO A C 1
ATOM 2197 O O . PRO A 1 285 ? -7.085 19.621 8.511 1.00 54.19 285 PRO A O 1
ATOM 2200 N N . ALA A 1 286 ? -9.139 19.044 7.792 1.00 51.03 286 ALA A N 1
ATOM 2201 C CA . ALA A 1 286 ? -8.701 18.443 6.524 1.00 51.03 286 ALA A CA 1
ATOM 2202 C C . ALA A 1 286 ? -7.785 19.372 5.700 1.00 51.03 286 ALA A C 1
ATOM 2204 O O . ALA A 1 286 ? -6.948 18.909 4.930 1.00 51.03 286 ALA A O 1
ATOM 2205 N N . ALA A 1 287 ? -7.895 20.689 5.906 1.00 49.47 287 ALA A N 1
ATOM 2206 C CA . ALA A 1 287 ? -7.041 21.705 5.297 1.00 49.47 287 ALA A CA 1
ATOM 2207 C C . ALA A 1 287 ? -5.540 21.547 5.621 1.00 49.47 287 ALA A C 1
ATOM 2209 O O . ALA A 1 287 ? -4.712 21.950 4.810 1.00 49.47 287 ALA A O 1
ATOM 2210 N N . ALA A 1 288 ? -5.182 20.961 6.771 1.00 53.44 288 ALA A N 1
ATOM 2211 C CA . ALA A 1 288 ? -3.786 20.724 7.145 1.00 53.44 288 ALA A CA 1
ATOM 2212 C C . ALA A 1 288 ? -3.195 19.466 6.483 1.00 53.44 288 ALA A C 1
ATOM 2214 O O . ALA A 1 288 ? -1.997 19.430 6.220 1.00 53.44 288 ALA A O 1
ATOM 2215 N N . LEU A 1 289 ? -4.028 18.457 6.199 1.00 54.03 289 LEU A N 1
ATOM 2216 C CA . LEU A 1 289 ? -3.608 17.178 5.609 1.00 54.03 289 LEU A CA 1
ATOM 2217 C C . LEU A 1 289 ? -3.600 17.209 4.075 1.00 54.03 289 LEU A C 1
ATOM 2219 O O . LEU A 1 289 ? -2.783 16.538 3.454 1.00 54.03 289 LEU A O 1
ATOM 2223 N N . TYR A 1 290 ? -4.443 18.046 3.462 1.00 60.78 290 TYR A N 1
ATOM 2224 C CA . TYR A 1 290 ? -4.506 18.204 2.006 1.00 60.78 290 TYR A CA 1
ATOM 2225 C C . TYR A 1 290 ? -4.324 19.662 1.543 1.00 60.78 290 TYR A C 1
ATOM 2227 O O . TYR A 1 290 ? -5.198 20.211 0.859 1.00 60.78 290 TYR A O 1
ATOM 2235 N N . PRO A 1 291 ? -3.199 20.320 1.879 1.00 51.34 291 PRO A N 1
ATOM 2236 C CA . PRO A 1 291 ? -2.977 21.729 1.547 1.00 51.34 291 PRO A CA 1
ATOM 2237 C C . PRO A 1 291 ? -2.920 21.973 0.029 1.00 51.34 291 PRO A C 1
ATOM 2239 O O . PRO A 1 291 ? -3.410 22.993 -0.461 1.00 51.34 291 PRO A O 1
ATOM 2242 N N . SER A 1 292 ? -2.387 21.007 -0.728 1.00 52.16 292 SER A N 1
ATOM 2243 C CA . SER A 1 292 ? -2.266 21.046 -2.191 1.00 52.16 292 SER A CA 1
ATOM 2244 C C . SER A 1 292 ? -3.568 20.761 -2.932 1.00 52.16 292 SER A C 1
ATOM 2246 O O . SER A 1 292 ? -3.673 21.107 -4.102 1.00 52.16 292 SER A O 1
ATOM 2248 N N . LEU A 1 293 ? -4.583 20.186 -2.276 1.00 51.22 293 LEU A N 1
ATOM 2249 C CA . LEU A 1 293 ? -5.860 19.956 -2.944 1.00 51.22 293 LEU A CA 1
ATOM 2250 C C . LEU A 1 293 ? -6.625 21.266 -3.174 1.00 51.22 293 LEU A C 1
ATOM 2252 O O . LEU A 1 293 ? -7.639 21.236 -3.855 1.00 51.22 293 LEU A O 1
ATOM 2256 N N . THR A 1 294 ? -6.231 22.415 -2.616 1.00 39.41 294 THR A N 1
ATOM 2257 C CA . THR A 1 294 ? -6.874 23.717 -2.902 1.00 39.41 294 THR A CA 1
ATOM 2258 C C . THR A 1 294 ? -6.968 23.972 -4.416 1.00 39.41 294 THR A C 1
ATOM 2260 O O . THR A 1 294 ? -5.965 23.831 -5.098 1.00 39.41 294 THR A O 1
ATOM 2263 N N . GLU A 1 295 ? -8.195 24.247 -4.892 1.00 37.16 295 GLU A N 1
ATOM 2264 C CA . GLU A 1 295 ? -8.790 24.455 -6.246 1.00 37.16 295 GLU A CA 1
ATOM 2265 C C . GLU A 1 295 ? -8.010 24.261 -7.579 1.00 37.16 295 GLU A C 1
ATOM 2267 O O . GLU A 1 295 ? -8.640 24.303 -8.629 1.00 37.16 295 GLU A O 1
ATOM 2272 N N . HIS A 1 296 ? -6.706 23.979 -7.621 1.00 33.41 296 HIS A N 1
ATOM 2273 C CA . HIS A 1 296 ? -5.922 23.892 -8.858 1.00 33.41 296 HIS A CA 1
ATOM 2274 C C . HIS A 1 296 ? -4.844 22.798 -8.926 1.00 33.41 296 HIS A C 1
ATOM 2276 O O . HIS A 1 296 ? -4.151 22.706 -9.942 1.00 33.41 296 HIS A O 1
ATOM 2282 N N . HIS A 1 297 ? -4.679 21.942 -7.915 1.00 33.00 297 HIS A N 1
ATOM 2283 C CA . HIS A 1 297 ? -3.681 20.864 -7.961 1.00 33.00 297 HIS A CA 1
ATOM 2284 C C . HIS A 1 297 ? -4.278 19.503 -7.588 1.00 33.00 297 HIS A C 1
ATOM 2286 O O . HIS A 1 297 ? -4.093 18.993 -6.487 1.00 33.00 297 HIS A O 1
ATOM 2292 N N . LEU A 1 298 ? -4.951 18.870 -8.554 1.00 34.44 298 LEU A N 1
ATOM 2293 C CA . LEU A 1 298 ? -5.014 17.410 -8.571 1.00 34.44 298 LEU A CA 1
ATOM 2294 C C . LEU A 1 298 ? -3.621 16.847 -8.933 1.00 34.44 298 LEU A C 1
ATOM 2296 O O . LEU A 1 298 ? -2.909 17.473 -9.733 1.00 34.44 298 LEU A O 1
ATOM 2300 N N . PRO A 1 299 ? -3.233 15.680 -8.378 1.00 31.06 299 PRO A N 1
ATOM 2301 C CA . PRO A 1 299 ? -2.089 14.901 -8.847 1.00 31.06 299 PRO A CA 1
ATOM 2302 C C . PRO A 1 299 ? -2.114 14.785 -10.372 1.00 31.06 299 PRO A C 1
ATOM 2304 O O . PRO A 1 299 ? -3.182 14.681 -10.972 1.00 31.06 299 PRO A O 1
ATOM 2307 N N . THR A 1 300 ? -0.952 14.807 -11.020 1.00 35.09 300 THR A N 1
ATOM 2308 C CA . THR A 1 300 ? -0.837 14.800 -12.489 1.00 35.09 300 THR A CA 1
ATOM 2309 C C . THR A 1 300 ? -1.542 13.598 -13.137 1.00 35.09 300 THR A C 1
ATOM 2311 O O . THR A 1 300 ? -1.992 13.700 -14.273 1.00 35.09 300 THR A O 1
ATOM 2314 N N . THR A 1 301 ? -1.731 12.505 -12.391 1.00 35.06 301 THR A N 1
ATOM 2315 C CA . THR A 1 301 ? -2.519 11.321 -12.775 1.00 35.06 301 THR A CA 1
ATOM 2316 C C . THR A 1 301 ? -4.027 11.572 -12.899 1.00 35.06 301 THR A C 1
ATOM 2318 O O . THR A 1 301 ? -4.704 10.840 -13.610 1.00 35.06 301 THR A O 1
ATOM 2321 N N . LEU A 1 302 ? -4.561 12.618 -12.264 1.00 32.88 302 LEU A N 1
ATOM 2322 C CA . LEU A 1 302 ? -5.985 12.974 -12.259 1.00 32.88 302 LEU A CA 1
ATOM 2323 C C . LEU A 1 302 ? -6.307 14.246 -13.069 1.00 32.88 302 LEU A C 1
ATOM 2325 O O . LEU A 1 302 ? -7.468 14.629 -13.174 1.00 32.88 302 LEU A O 1
ATOM 2329 N N . LYS A 1 303 ? -5.313 14.906 -13.684 1.00 28.00 303 LYS A N 1
ATOM 2330 C CA . LYS A 1 303 ? -5.533 16.095 -14.539 1.00 28.00 303 LYS A CA 1
ATOM 2331 C C . LYS A 1 303 ? -6.146 15.783 -15.916 1.00 28.00 303 LYS A C 1
ATOM 2333 O O . LYS A 1 303 ? -6.360 16.699 -16.702 1.00 28.00 303 LYS A O 1
ATOM 2338 N N . VAL A 1 304 ? -6.433 14.518 -16.222 1.00 37.38 304 VAL A N 1
ATOM 2339 C CA . VAL A 1 304 ? -6.841 14.066 -17.567 1.00 37.38 304 VAL A CA 1
ATOM 2340 C C . VAL A 1 304 ? -8.341 14.289 -17.855 1.00 37.38 304 VAL A C 1
ATOM 2342 O O . VAL A 1 304 ? -8.775 14.126 -18.989 1.00 37.38 304 VAL A O 1
ATOM 2345 N N . SER A 1 305 ? -9.146 14.720 -16.876 1.00 33.78 305 SER A N 1
ATOM 2346 C CA . SER A 1 305 ? -10.614 14.783 -16.994 1.00 33.78 305 SER A CA 1
ATOM 2347 C C . SER A 1 305 ? -11.222 16.153 -17.333 1.00 33.78 305 SER A C 1
ATOM 2349 O O . SER A 1 305 ? -12.443 16.284 -17.291 1.00 33.78 305 SER A O 1
ATOM 2351 N N . GLN A 1 306 ? -10.445 17.184 -17.686 1.00 26.84 306 GLN A N 1
ATOM 2352 C CA . GLN A 1 306 ? -11.047 18.454 -18.124 1.00 26.84 306 GLN A CA 1
ATOM 2353 C C . GLN A 1 306 ? -11.318 18.444 -19.642 1.00 26.84 306 GLN A C 1
ATOM 2355 O O . GLN A 1 306 ? -10.362 18.504 -20.419 1.00 26.84 306 GLN A O 1
ATOM 2360 N N . PRO A 1 307 ? -12.587 18.394 -20.103 1.00 26.50 307 PRO A N 1
ATOM 2361 C CA . PRO A 1 307 ? -12.896 18.618 -21.512 1.00 26.50 307 PRO A CA 1
ATOM 2362 C C . PRO A 1 307 ? -12.558 20.068 -21.905 1.00 26.50 307 PRO A C 1
ATOM 2364 O O . PRO A 1 307 ? -12.618 20.966 -21.058 1.00 26.50 307 PRO A O 1
ATOM 2367 N N . PRO A 1 308 ? -12.205 20.331 -23.178 1.00 26.98 308 PRO A N 1
ATOM 2368 C CA . PRO A 1 308 ? -11.855 21.672 -23.626 1.00 26.98 308 PRO A CA 1
ATOM 2369 C C . PRO A 1 308 ? -13.042 22.611 -23.413 1.00 26.98 308 PRO A C 1
ATOM 2371 O O . PRO A 1 308 ? -14.149 22.340 -23.877 1.00 26.98 308 PRO A O 1
ATOM 2374 N N . HIS A 1 309 ? -12.803 23.726 -22.719 1.00 29.55 309 HIS A N 1
ATOM 2375 C CA . HIS A 1 309 ? -13.759 24.819 -22.625 1.00 29.55 309 HIS A CA 1
ATOM 2376 C C . HIS A 1 309 ? -14.110 25.294 -24.040 1.00 29.55 309 HIS A C 1
ATOM 2378 O O . HIS A 1 309 ? -13.335 25.997 -24.687 1.00 29.55 309 HIS A O 1
ATOM 2384 N N . THR A 1 310 ? -15.286 24.912 -24.533 1.00 27.39 310 THR A N 1
ATOM 2385 C CA . THR A 1 310 ? -15.921 25.598 -25.652 1.00 27.39 310 THR A CA 1
ATOM 2386 C C . THR A 1 310 ? -16.299 26.988 -25.169 1.00 27.39 310 THR A C 1
ATOM 2388 O O . THR A 1 310 ? -17.211 27.139 -24.356 1.00 27.39 310 THR A O 1
ATOM 2391 N N . SER A 1 311 ? -15.578 27.998 -25.651 1.00 30.11 311 SER A N 1
ATOM 2392 C CA . SER A 1 311 ? -16.025 29.383 -25.590 1.00 30.11 311 SER A CA 1
ATOM 2393 C C . SER A 1 311 ? -17.351 29.487 -26.342 1.00 30.11 311 SER A C 1
ATOM 2395 O O . SER A 1 311 ? -17.385 29.274 -27.555 1.00 30.11 311 SER A O 1
ATOM 2397 N N . GLN A 1 312 ? -18.431 29.779 -25.627 1.00 25.28 312 GLN A N 1
ATOM 2398 C CA . GLN A 1 312 ? -19.634 30.347 -26.218 1.00 25.28 312 GLN A CA 1
ATOM 2399 C C . GLN A 1 312 ? -19.657 31.831 -25.852 1.00 25.28 312 GLN A C 1
ATOM 2401 O O . GLN A 1 312 ? -19.722 32.155 -24.669 1.00 25.28 312 GLN A O 1
ATOM 2406 N N . ASP A 1 313 ? -19.503 32.630 -26.911 1.00 32.56 313 ASP A N 1
ATOM 2407 C CA . ASP A 1 313 ? -19.867 34.035 -27.157 1.00 32.56 313 ASP A CA 1
ATOM 2408 C C . ASP A 1 313 ? -19.710 35.086 -26.043 1.00 32.56 313 ASP A C 1
ATOM 2410 O O . ASP A 1 313 ? -20.488 35.091 -25.063 1.00 32.56 313 ASP A O 1
#